Protein AF-A0A523IBH5-F1 (afdb_monomer)

Sequence (316 aa):
MISTIIAAIPFLLFVINPNLFTFFGSGAVLLFCIAMWVPMGSWLSYLSFKWRIPVITIPFLFAMVFSRWNDNHGLRVLDSTKTVKPAFKEQFDDWYSARRSINPQKSKIPLIVVAAEGGGIRAAYWTAGVLARIQDKVPHFSSDLFAISSVSGGSLGAAVFSSLLAEEMSDKLQQHASRILDEDFLAPAIAAWLTGDMLQRILPFPISYLDRSRAIERSWELSWQKEMHTSDTANRFSNSFDDLWKNNHEYRIPSLFFNGTWVEKGRRLITSNVRIDPEEFQDAYDIDQYTEGKIRLSTAVHSSARFTYISTGGDN

Mean predicted aligned error: 5.84 Å

Structure (mmCIF, N/CA/C/O backbone):
data_AF-A0A523IBH5-F1
#
_entry.id   AF-A0A523IBH5-F1
#
loop_
_atom_site.group_PDB
_atom_site.id
_atom_site.type_symbol
_atom_site.label_atom_id
_atom_site.label_alt_id
_atom_site.label_comp_id
_atom_site.label_asym_id
_atom_site.label_entity_id
_atom_site.label_seq_id
_atom_site.pdbx_PDB_ins_code
_atom_site.Cartn_x
_atom_site.Cartn_y
_atom_site.Cartn_z
_atom_site.occupancy
_atom_site.B_iso_or_equiv
_atom_site.auth_seq_id
_atom_site.auth_comp_id
_atom_site.auth_asym_id
_atom_site.auth_atom_id
_atom_site.pdbx_PDB_model_num
ATOM 1 N N . MET A 1 1 ? 26.718 11.573 -28.063 1.00 78.06 1 MET A N 1
ATOM 2 C CA . MET A 1 1 ? 27.506 10.948 -26.978 1.00 78.06 1 MET A CA 1
ATOM 3 C C . MET A 1 1 ? 27.471 11.786 -25.702 1.00 78.06 1 MET A C 1
ATOM 5 O O . MET A 1 1 ? 26.981 11.275 -24.711 1.00 78.06 1 MET A O 1
ATOM 9 N N . ILE A 1 2 ? 27.890 13.063 -25.714 1.00 86.88 2 ILE A N 1
ATOM 10 C CA . ILE A 1 2 ? 27.855 13.933 -24.514 1.00 86.88 2 ILE A CA 1
ATOM 11 C C . ILE A 1 2 ? 26.437 14.058 -23.923 1.00 86.88 2 ILE A C 1
ATOM 13 O O . ILE A 1 2 ? 26.247 13.796 -22.742 1.00 86.88 2 ILE A O 1
ATOM 17 N N . SER A 1 3 ? 25.424 14.359 -24.744 1.00 86.00 3 SER A N 1
ATOM 18 C CA . SER A 1 3 ? 24.019 14.445 -24.301 1.00 86.00 3 SER A CA 1
ATOM 19 C C . SER A 1 3 ? 23.482 13.143 -23.692 1.00 86.00 3 SER A C 1
ATOM 21 O O . SER A 1 3 ? 22.719 13.179 -22.734 1.00 86.00 3 SER A O 1
ATOM 23 N N . THR A 1 4 ? 23.908 11.990 -24.212 1.00 88.94 4 THR A N 1
ATOM 24 C CA . THR A 1 4 ? 23.551 10.668 -23.678 1.00 88.94 4 THR A CA 1
ATOM 25 C C . THR A 1 4 ? 24.170 10.436 -22.301 1.00 88.94 4 THR A C 1
ATOM 27 O O . THR A 1 4 ? 23.483 9.963 -21.406 1.00 88.94 4 THR A O 1
ATOM 30 N N . ILE A 1 5 ? 25.441 10.809 -22.109 1.00 88.44 5 ILE A N 1
ATOM 31 C CA . ILE A 1 5 ? 26.121 10.703 -20.807 1.00 88.44 5 ILE A CA 1
ATOM 32 C C . ILE A 1 5 ? 25.438 11.610 -19.777 1.00 88.44 5 ILE A C 1
ATOM 34 O O . ILE A 1 5 ? 25.184 11.179 -18.656 1.00 88.44 5 ILE A O 1
ATOM 38 N N . ILE A 1 6 ? 25.081 12.836 -20.173 1.00 91.00 6 ILE A N 1
ATOM 39 C CA . ILE A 1 6 ? 24.370 13.785 -19.307 1.00 91.00 6 ILE A CA 1
ATOM 40 C C . ILE A 1 6 ? 23.010 13.226 -18.869 1.00 91.00 6 ILE A C 1
ATOM 42 O O . ILE A 1 6 ? 22.674 13.345 -17.698 1.00 91.00 6 ILE A O 1
ATOM 46 N N . ALA A 1 7 ? 22.247 12.597 -19.769 1.00 91.56 7 ALA A N 1
ATOM 47 C CA . ALA A 1 7 ? 20.955 11.992 -19.429 1.00 91.56 7 ALA A CA 1
ATOM 48 C C . ALA A 1 7 ? 21.083 10.692 -18.614 1.00 91.56 7 ALA A C 1
ATOM 50 O O . ALA A 1 7 ? 20.213 10.394 -17.800 1.00 91.56 7 ALA A O 1
ATOM 51 N N . ALA A 1 8 ? 22.170 9.935 -18.790 1.00 91.50 8 ALA A N 1
ATOM 52 C CA . ALA A 1 8 ? 22.379 8.666 -18.095 1.00 91.50 8 ALA A CA 1
ATOM 53 C C . ALA A 1 8 ? 22.553 8.834 -16.576 1.00 91.50 8 ALA A C 1
ATOM 55 O O . ALA A 1 8 ? 22.115 7.974 -15.820 1.00 91.50 8 ALA A O 1
ATOM 56 N N . ILE A 1 9 ? 23.159 9.934 -16.116 1.00 92.19 9 ILE A N 1
ATOM 57 C CA . ILE A 1 9 ? 23.372 10.193 -14.682 1.00 92.19 9 ILE A CA 1
ATOM 58 C C . ILE A 1 9 ? 22.041 10.305 -13.915 1.00 92.19 9 ILE A C 1
ATOM 60 O O . ILE A 1 9 ? 21.808 9.476 -13.035 1.00 92.19 9 ILE A O 1
ATOM 64 N N . PRO A 1 10 ? 21.145 11.269 -14.213 1.00 91.75 10 PRO A N 1
ATOM 65 C CA . PRO A 1 10 ? 19.867 11.372 -13.516 1.00 91.75 10 PRO A C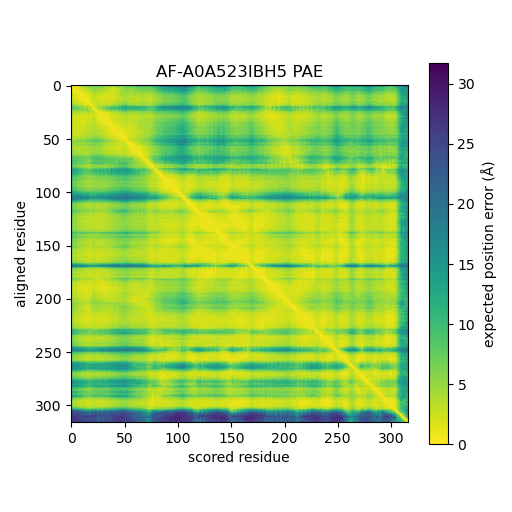A 1
ATOM 66 C C . PRO A 1 10 ? 18.988 10.138 -13.737 1.00 91.75 10 PRO A C 1
ATOM 68 O O . PRO A 1 10 ? 18.269 9.741 -12.826 1.00 91.75 10 PRO A O 1
ATOM 71 N N . PHE A 1 11 ? 19.094 9.483 -14.896 1.00 93.19 11 PHE A N 1
ATOM 72 C CA . PHE A 1 11 ? 18.399 8.229 -15.155 1.00 93.19 11 PHE A CA 1
ATOM 73 C C . PHE A 1 11 ? 18.816 7.132 -14.165 1.00 93.19 11 PHE A C 1
ATOM 75 O O . PHE A 1 11 ? 17.961 6.533 -13.520 1.00 93.19 11 PHE A O 1
ATOM 82 N N . LEU A 1 12 ? 20.121 6.917 -13.972 1.00 93.56 12 LEU A N 1
ATOM 83 C CA . LEU A 1 12 ? 20.635 5.963 -12.984 1.00 93.56 12 LEU A CA 1
ATOM 84 C C . LEU A 1 12 ? 20.261 6.356 -11.552 1.00 93.56 12 LEU A C 1
ATOM 86 O O . LEU A 1 12 ? 19.963 5.481 -10.743 1.00 93.56 12 LEU A O 1
ATOM 90 N N . LEU A 1 13 ? 20.229 7.652 -11.236 1.00 93.50 13 LEU A N 1
ATOM 91 C CA . LEU A 1 13 ? 19.773 8.118 -9.928 1.00 93.50 13 LEU A CA 1
ATOM 92 C C . LEU A 1 13 ? 18.302 7.765 -9.674 1.00 93.50 13 LEU A C 1
ATOM 94 O O . LEU A 1 13 ? 17.986 7.322 -8.575 1.00 93.50 13 LEU A O 1
ATOM 98 N N . PHE A 1 14 ? 17.425 7.888 -10.674 1.00 92.44 14 PHE A N 1
ATOM 99 C CA . PHE A 1 14 ? 16.031 7.447 -10.562 1.00 92.44 14 PHE A CA 1
ATOM 100 C C . PHE A 1 14 ? 15.893 5.926 -10.467 1.00 92.44 14 PHE A C 1
ATOM 102 O O . PHE A 1 14 ? 15.060 5.447 -9.704 1.00 92.44 14 PHE A O 1
ATOM 109 N N . VAL A 1 15 ? 16.731 5.163 -11.176 1.00 92.44 15 VAL A N 1
ATOM 110 C CA . VAL A 1 15 ? 16.780 3.696 -11.040 1.00 92.44 15 VAL A CA 1
ATOM 111 C C . VAL A 1 15 ? 17.157 3.291 -9.612 1.00 92.44 15 VAL A C 1
ATOM 113 O O . VAL A 1 15 ? 16.566 2.369 -9.058 1.00 92.44 15 VAL A O 1
ATOM 116 N N . ILE A 1 16 ? 18.135 3.977 -9.013 1.00 93.19 16 ILE A N 1
ATOM 117 C CA . ILE A 1 16 ? 18.590 3.714 -7.641 1.00 93.19 16 ILE A CA 1
ATOM 118 C C . ILE A 1 16 ? 17.579 4.236 -6.620 1.00 93.19 16 ILE A C 1
ATOM 120 O O . ILE A 1 16 ? 17.378 3.618 -5.589 1.00 93.19 16 ILE A O 1
ATOM 124 N N . ASN A 1 17 ? 16.946 5.381 -6.849 1.00 92.69 17 ASN A N 1
ATOM 125 C CA . ASN A 1 17 ? 15.964 5.919 -5.921 1.00 92.69 17 ASN A CA 1
ATOM 126 C C . ASN A 1 17 ? 14.863 6.675 -6.675 1.00 92.69 17 ASN A C 1
ATOM 128 O O . ASN A 1 17 ? 14.997 7.875 -6.918 1.00 92.69 17 ASN A O 1
ATOM 132 N N . PRO A 1 18 ? 13.734 6.014 -6.977 1.00 90.50 18 PRO A N 1
ATOM 133 C CA . PRO A 1 18 ? 12.617 6.652 -7.671 1.00 90.50 18 PRO A CA 1
ATOM 134 C C . PRO A 1 18 ? 11.944 7.782 -6.881 1.00 90.50 18 PRO A C 1
ATOM 136 O O . PRO A 1 18 ? 11.228 8.590 -7.460 1.00 90.50 18 PRO A O 1
ATOM 139 N N . ASN A 1 19 ? 12.165 7.846 -5.563 1.00 88.44 19 ASN A N 1
ATOM 140 C CA . ASN A 1 19 ? 11.653 8.915 -4.703 1.00 88.44 19 ASN A CA 1
ATOM 141 C C . ASN A 1 19 ? 12.547 10.166 -4.729 1.00 88.44 19 ASN A C 1
ATOM 143 O O . ASN A 1 19 ? 12.226 11.180 -4.112 1.00 88.44 19 ASN A O 1
ATOM 147 N N . LEU A 1 20 ? 13.685 10.110 -5.423 1.00 85.56 20 LEU A N 1
ATOM 148 C CA . LEU A 1 20 ? 14.546 11.264 -5.622 1.00 85.56 20 LEU A CA 1
ATOM 149 C C . LEU A 1 20 ? 13.855 12.256 -6.569 1.00 85.56 20 LEU A C 1
ATOM 151 O O . LEU A 1 20 ? 13.267 11.860 -7.565 1.00 85.56 20 LEU A O 1
ATOM 155 N N . PHE A 1 21 ? 13.930 13.554 -6.275 1.00 78.81 21 PHE A N 1
ATOM 156 C CA . PHE A 1 21 ? 13.364 14.625 -7.115 1.00 78.81 21 PHE A CA 1
ATOM 157 C C . PHE A 1 21 ? 11.830 14.641 -7.273 1.00 78.81 21 PHE A C 1
ATOM 159 O O . PHE A 1 21 ? 11.305 15.410 -8.075 1.00 78.81 21 PHE A O 1
ATOM 166 N N . THR A 1 22 ? 11.075 13.875 -6.484 1.00 78.19 22 THR A N 1
ATOM 167 C CA . THR A 1 22 ? 9.600 13.879 -6.556 1.00 78.19 22 THR A CA 1
ATOM 168 C C . THR A 1 22 ? 8.965 15.192 -6.088 1.00 78.19 22 THR A C 1
ATOM 170 O O . THR A 1 22 ? 7.820 15.469 -6.432 1.00 78.19 22 THR A O 1
ATOM 173 N N . PHE A 1 23 ? 9.727 16.062 -5.415 1.00 81.19 23 PHE A N 1
ATOM 174 C CA . PHE A 1 23 ? 9.299 17.410 -5.019 1.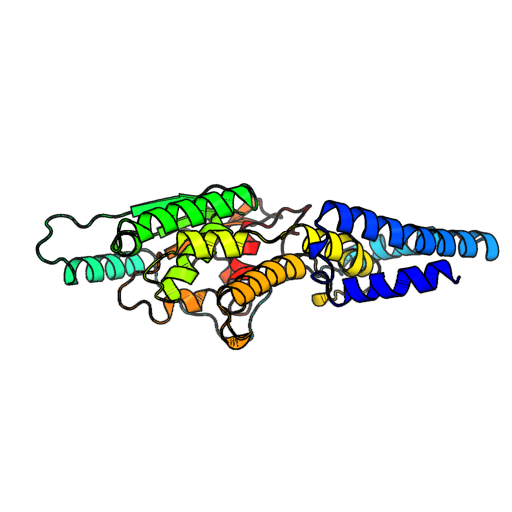00 81.19 23 PHE A CA 1
ATOM 175 C C . PHE A 1 23 ? 8.941 18.335 -6.198 1.00 81.19 23 PHE A C 1
ATOM 177 O O . PHE A 1 23 ? 8.310 19.366 -5.988 1.00 81.19 23 PHE A O 1
ATOM 184 N N . PHE A 1 24 ? 9.327 17.994 -7.435 1.00 84.06 24 PHE A N 1
ATOM 185 C CA . PHE A 1 24 ? 8.905 18.729 -8.635 1.00 84.06 24 PHE A CA 1
ATOM 186 C C . PHE A 1 24 ? 7.465 18.404 -9.076 1.00 84.06 24 PHE A C 1
ATOM 188 O O . PHE A 1 24 ? 6.923 19.090 -9.945 1.00 84.06 24 PHE A O 1
ATOM 195 N N . GLY A 1 25 ? 6.847 17.372 -8.494 1.00 89.94 25 GLY A N 1
ATOM 196 C CA . GLY A 1 25 ? 5.521 16.883 -8.854 1.00 89.94 25 GLY A CA 1
ATOM 197 C C . GLY A 1 25 ? 5.524 15.918 -10.044 1.00 89.94 25 GLY A C 1
ATOM 198 O O . GLY A 1 25 ? 6.403 15.926 -10.910 1.00 89.94 25 GLY A O 1
ATOM 199 N N . SER A 1 26 ? 4.496 15.079 -10.096 1.00 92.00 26 SER A N 1
ATOM 200 C CA . SER A 1 26 ? 4.314 13.986 -11.059 1.00 92.00 26 SER A CA 1
ATOM 201 C C . SER A 1 26 ? 4.391 14.424 -12.523 1.00 92.00 26 SER A C 1
ATOM 203 O O . SER A 1 26 ? 5.030 13.746 -13.327 1.00 92.00 26 SER A O 1
ATOM 205 N N . GLY A 1 27 ? 3.813 15.576 -12.877 1.00 93.19 27 GLY A N 1
ATOM 206 C CA . GLY A 1 27 ? 3.879 16.116 -14.240 1.00 93.19 27 GLY A CA 1
ATOM 207 C C . GLY A 1 27 ? 5.302 16.482 -14.681 1.00 93.19 27 GLY A C 1
ATOM 208 O O . GLY A 1 27 ? 5.711 16.156 -15.796 1.00 93.19 27 GLY A O 1
ATOM 209 N N . ALA A 1 28 ? 6.084 17.109 -13.799 1.00 93.56 28 ALA A N 1
ATOM 210 C CA . ALA A 1 28 ? 7.474 17.451 -14.088 1.00 93.56 28 ALA A CA 1
ATOM 211 C C . ALA A 1 28 ? 8.350 16.195 -14.161 1.00 93.56 28 ALA A C 1
ATOM 213 O O . ALA A 1 28 ? 9.143 16.059 -15.091 1.00 93.56 28 ALA A O 1
ATOM 214 N N . VAL A 1 29 ? 8.160 15.250 -13.233 1.00 94.12 29 VAL A N 1
ATOM 215 C CA . VAL A 1 29 ? 8.862 13.958 -13.236 1.00 94.12 29 VAL A CA 1
ATOM 216 C C . VAL A 1 29 ? 8.578 13.179 -14.521 1.00 94.12 29 VAL A C 1
ATOM 218 O O . VAL A 1 29 ? 9.514 12.660 -15.127 1.00 94.12 29 VAL A O 1
ATOM 221 N N . LEU A 1 30 ? 7.327 13.153 -14.991 1.00 94.38 30 LEU A N 1
ATOM 222 C CA . LEU A 1 30 ? 6.944 12.524 -16.258 1.00 94.38 30 LEU A CA 1
ATOM 223 C C . LEU A 1 30 ? 7.712 13.118 -17.445 1.00 94.38 30 LEU A C 1
ATOM 225 O O . LEU A 1 30 ? 8.367 12.386 -18.190 1.00 94.38 30 LEU A O 1
ATOM 229 N N . LEU A 1 31 ? 7.653 14.443 -17.610 1.00 94.69 31 LEU A N 1
ATOM 230 C CA . LEU A 1 31 ? 8.328 15.135 -18.711 1.00 94.69 31 LEU A CA 1
ATOM 231 C C . LEU A 1 31 ? 9.843 14.946 -18.647 1.00 94.69 31 LEU A C 1
ATOM 233 O O . LEU A 1 31 ? 10.480 14.703 -19.672 1.00 94.69 31 LEU A O 1
ATOM 237 N N . PHE A 1 32 ? 10.412 15.011 -17.446 1.00 93.19 32 PHE A N 1
ATOM 238 C CA . PHE A 1 32 ? 11.835 14.813 -17.227 1.00 93.19 32 PHE A CA 1
ATOM 239 C C . PHE A 1 32 ? 12.266 13.384 -17.582 1.00 93.19 32 PHE A C 1
ATOM 241 O O . PHE A 1 32 ? 13.237 13.203 -18.315 1.00 93.19 32 PHE A O 1
ATOM 248 N N . CYS A 1 33 ? 11.504 12.370 -17.159 1.00 92.75 33 CYS A N 1
ATOM 249 C CA . CYS A 1 33 ? 11.761 10.976 -17.516 1.00 92.75 33 CYS A CA 1
ATOM 250 C C . CYS A 1 33 ? 11.703 10.744 -19.027 1.00 92.75 33 CYS A C 1
ATOM 252 O O . CYS A 1 33 ? 12.622 10.151 -19.588 1.00 92.75 33 CYS A O 1
ATOM 254 N N . ILE A 1 34 ? 10.680 11.267 -19.708 1.00 92.50 34 ILE A N 1
ATOM 255 C CA . ILE A 1 34 ? 10.566 11.169 -21.171 1.00 92.50 34 ILE A CA 1
ATOM 256 C C . ILE A 1 34 ? 11.744 11.872 -21.861 1.00 92.50 34 ILE A C 1
ATOM 258 O O . ILE A 1 34 ? 12.328 11.326 -22.798 1.00 92.50 34 ILE A O 1
ATOM 262 N N . ALA A 1 35 ? 12.142 13.055 -21.384 1.00 93.88 35 ALA A N 1
ATOM 263 C CA . ALA A 1 35 ? 13.261 13.802 -21.950 1.00 93.88 35 ALA A CA 1
ATOM 264 C C . ALA A 1 35 ? 14.595 13.042 -21.838 1.00 93.88 35 ALA A C 1
ATOM 266 O O . ALA A 1 35 ? 15.399 13.102 -22.769 1.00 93.88 35 ALA A O 1
ATOM 267 N N . MET A 1 36 ? 14.818 12.284 -20.755 1.00 92.75 36 MET A N 1
ATOM 268 C CA . MET A 1 36 ? 16.016 11.446 -20.593 1.00 92.75 36 MET A CA 1
ATOM 269 C C . MET A 1 36 ? 16.105 10.327 -21.644 1.00 92.75 36 MET A C 1
ATOM 271 O O . MET A 1 36 ? 17.205 9.986 -22.085 1.00 92.75 36 MET A O 1
ATOM 275 N N . TRP A 1 37 ? 14.968 9.805 -22.116 1.00 92.50 37 TRP A N 1
ATOM 276 C CA . TRP A 1 37 ? 14.939 8.763 -23.146 1.00 92.50 37 TRP A CA 1
ATOM 277 C C . TRP A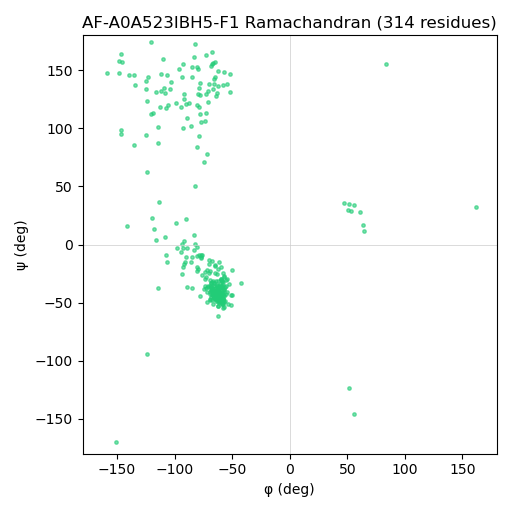 1 37 ? 15.310 9.265 -24.542 1.00 92.50 37 TRP A C 1
ATOM 279 O O . TRP A 1 37 ? 15.861 8.499 -25.333 1.00 92.50 37 TRP A O 1
ATOM 289 N N . VAL A 1 38 ? 15.083 10.543 -24.857 1.00 93.44 38 VAL A N 1
ATOM 290 C CA . VAL A 1 38 ? 15.361 11.116 -26.189 1.00 93.44 38 VAL A CA 1
ATOM 291 C C . VAL A 1 38 ? 16.831 10.957 -26.620 1.00 93.44 38 VAL A C 1
ATOM 293 O O . VAL A 1 38 ? 17.074 10.403 -27.700 1.00 93.44 38 VAL A O 1
ATOM 296 N N . PRO A 1 39 ? 17.847 11.385 -25.840 1.00 94.31 39 PRO A N 1
ATOM 297 C CA . PRO A 1 39 ? 19.248 11.213 -26.226 1.00 94.31 39 PRO A CA 1
ATOM 298 C C . PRO A 1 39 ? 19.717 9.751 -26.180 1.00 94.31 39 PRO A C 1
ATOM 300 O O . PRO A 1 39 ? 20.655 9.403 -26.902 1.00 94.31 39 PRO A O 1
ATOM 303 N N . MET A 1 40 ? 19.084 8.889 -25.374 1.00 91.00 40 MET A N 1
ATOM 304 C CA . MET A 1 40 ? 19.369 7.447 -25.346 1.00 91.00 40 MET A CA 1
ATOM 305 C C . MET A 1 40 ? 18.847 6.766 -26.617 1.00 91.00 40 MET A C 1
ATOM 307 O O . MET A 1 40 ? 19.606 6.097 -27.316 1.00 91.00 40 MET A O 1
ATOM 311 N N . GLY A 1 41 ? 17.589 7.019 -26.984 1.00 91.50 41 GLY A N 1
ATOM 312 C CA . GLY A 1 41 ? 16.988 6.526 -28.223 1.00 91.50 41 GLY A CA 1
ATOM 313 C C . GLY A 1 41 ? 17.708 7.050 -29.466 1.00 91.50 41 GLY A C 1
ATOM 314 O O . GLY A 1 41 ? 18.022 6.280 -30.369 1.00 91.50 41 GLY A O 1
ATOM 315 N N . SER A 1 42 ? 18.077 8.335 -29.481 1.00 92.94 42 SER A N 1
ATOM 316 C CA . SER A 1 42 ? 18.851 8.937 -30.578 1.00 92.94 42 SER A CA 1
ATOM 317 C C . SER A 1 42 ? 20.214 8.263 -30.765 1.00 92.94 42 SER A C 1
ATOM 319 O O . SER A 1 42 ? 20.665 8.070 -31.895 1.00 92.94 42 SER A O 1
ATOM 321 N N . TRP A 1 43 ? 20.868 7.868 -29.668 1.00 93.06 43 TRP A N 1
ATOM 322 C CA . TRP A 1 43 ? 22.128 7.132 -29.722 1.00 93.06 43 TRP A CA 1
ATOM 323 C C . TRP A 1 43 ? 21.953 5.723 -30.303 1.00 93.06 43 TRP A C 1
ATOM 325 O O . TRP A 1 43 ? 22.726 5.329 -31.176 1.00 93.06 43 TRP A O 1
ATOM 335 N N . LEU A 1 44 ? 20.909 4.993 -29.897 1.00 92.00 44 LEU A N 1
ATOM 336 C CA . LEU A 1 44 ? 20.581 3.680 -30.471 1.00 92.00 44 LEU A CA 1
ATOM 337 C C . LEU A 1 44 ? 20.257 3.772 -31.970 1.00 92.00 44 LEU A C 1
ATOM 339 O O . LEU A 1 44 ? 20.718 2.942 -32.759 1.00 92.00 44 LEU A O 1
ATOM 343 N N . SER A 1 45 ? 19.525 4.806 -32.385 1.00 92.81 45 SER A N 1
ATOM 344 C CA . SER A 1 45 ? 19.254 5.082 -33.800 1.00 92.81 45 SER A CA 1
ATOM 345 C C . SER A 1 45 ? 20.540 5.373 -34.574 1.00 92.81 45 SER A C 1
ATOM 347 O O . SER A 1 45 ? 20.755 4.804 -35.642 1.00 92.81 45 SER A O 1
ATOM 349 N N . TYR A 1 46 ? 21.448 6.187 -34.023 1.00 94.69 46 TYR A N 1
ATOM 350 C CA . TYR A 1 46 ? 22.760 6.438 -34.628 1.00 94.69 46 TYR A CA 1
ATOM 351 C C . TYR A 1 46 ? 23.575 5.149 -34.809 1.00 94.69 46 TYR A C 1
ATOM 353 O O . TYR A 1 46 ? 24.117 4.917 -35.890 1.00 94.69 46 TYR A O 1
ATOM 361 N N . LEU A 1 47 ? 23.635 4.287 -33.786 1.00 94.50 47 LEU A N 1
ATOM 362 C CA . LEU A 1 47 ? 24.301 2.984 -33.890 1.00 94.50 47 LEU A CA 1
ATOM 363 C C . LEU A 1 47 ? 23.651 2.104 -34.959 1.00 94.50 47 LEU A C 1
ATOM 365 O O . LEU A 1 47 ? 24.363 1.440 -35.714 1.00 94.50 47 LEU A O 1
ATOM 369 N N . SER A 1 48 ? 22.322 2.165 -35.074 1.00 94.31 48 SER A N 1
ATOM 370 C CA . SER A 1 48 ? 21.589 1.431 -36.104 1.00 94.31 48 SER A CA 1
ATOM 371 C C . SER A 1 48 ? 22.029 1.841 -37.512 1.00 94.31 48 SER A C 1
ATOM 373 O O . SER A 1 48 ? 22.350 0.989 -38.341 1.00 94.31 48 SER A O 1
ATOM 375 N N . PHE A 1 49 ? 22.137 3.149 -37.769 1.00 94.12 49 PHE A N 1
ATOM 376 C CA . PHE A 1 49 ? 22.635 3.669 -39.045 1.00 94.12 49 PHE A CA 1
ATOM 377 C C . PHE A 1 49 ? 24.111 3.336 -39.285 1.00 94.12 49 PHE A C 1
ATOM 379 O O . PHE A 1 49 ? 24.478 2.930 -40.388 1.00 94.12 49 PHE A O 1
ATOM 386 N N . LYS A 1 50 ? 24.960 3.483 -38.260 1.00 95.56 50 LYS A N 1
ATOM 387 C CA . LYS A 1 50 ? 26.408 3.261 -38.367 1.00 95.56 50 LYS A CA 1
ATOM 388 C C . LYS A 1 50 ? 26.749 1.810 -38.698 1.00 95.56 50 LYS A C 1
ATOM 390 O O . LYS A 1 50 ? 27.630 1.566 -39.517 1.00 95.56 50 LYS A O 1
ATOM 395 N N . TRP A 1 51 ? 26.077 0.861 -38.053 1.00 95.75 51 TRP A N 1
ATOM 396 C CA . TRP A 1 51 ? 26.343 -0.567 -38.224 1.00 95.75 51 TRP A CA 1
ATOM 397 C C . TRP A 1 51 ? 25.444 -1.236 -39.264 1.00 95.75 51 TRP A C 1
ATOM 399 O O . TRP A 1 51 ? 25.689 -2.388 -39.603 1.00 95.75 51 TRP A O 1
ATOM 409 N N . ARG A 1 52 ? 24.442 -0.521 -39.799 1.00 93.12 52 ARG A N 1
ATOM 410 C CA . ARG A 1 52 ? 23.434 -1.051 -40.737 1.00 93.12 52 ARG A CA 1
ATOM 411 C C . ARG A 1 52 ? 22.691 -2.275 -40.184 1.00 93.12 52 ARG A C 1
ATOM 413 O O . ARG A 1 52 ? 22.322 -3.180 -40.925 1.00 93.12 52 ARG A O 1
ATOM 420 N N . ILE A 1 53 ? 22.471 -2.285 -38.872 1.00 94.12 53 ILE A N 1
ATOM 421 C CA . ILE A 1 53 ? 21.729 -3.308 -38.125 1.00 94.12 53 ILE A CA 1
ATOM 422 C C . ILE A 1 53 ? 20.630 -2.571 -37.348 1.00 94.12 53 ILE A C 1
ATOM 424 O O . ILE A 1 53 ? 20.906 -1.489 -36.835 1.00 94.12 53 ILE A O 1
ATOM 428 N N . PRO A 1 54 ? 19.397 -3.092 -37.218 1.00 91.88 54 PRO A N 1
ATOM 429 C CA . PRO A 1 54 ? 18.326 -2.416 -36.484 1.00 91.88 54 PRO A CA 1
ATOM 430 C C . PRO A 1 54 ? 18.535 -2.506 -34.958 1.00 91.88 54 PRO A C 1
ATOM 432 O O . PRO A 1 54 ? 17.818 -3.202 -34.252 1.00 91.88 54 PRO A O 1
ATOM 435 N N . VAL A 1 55 ? 19.526 -1.797 -34.409 1.00 92.94 55 VAL A N 1
ATOM 436 C CA . VAL A 1 55 ? 19.867 -1.855 -32.973 1.00 92.94 55 VAL A CA 1
ATOM 437 C C . VAL A 1 55 ? 18.674 -1.473 -32.091 1.00 92.94 55 VAL A C 1
ATOM 439 O O . VAL A 1 55 ? 18.477 -2.076 -31.040 1.00 92.94 55 VAL A O 1
ATOM 442 N N . ILE A 1 56 ? 17.830 -0.533 -32.530 1.00 89.44 56 ILE A N 1
ATOM 443 C CA . ILE A 1 56 ? 16.632 -0.126 -31.780 1.00 89.44 56 ILE A CA 1
ATOM 444 C C . ILE A 1 56 ? 15.606 -1.255 -31.601 1.00 89.44 56 ILE A C 1
ATOM 446 O O . ILE A 1 56 ? 14.854 -1.222 -30.635 1.00 89.44 56 ILE A O 1
ATOM 450 N N . THR A 1 57 ? 15.574 -2.265 -32.480 1.00 90.81 57 THR A N 1
ATOM 451 C CA . THR A 1 57 ? 14.632 -3.389 -32.343 1.00 90.81 57 THR A CA 1
ATOM 452 C C . THR A 1 57 ? 15.110 -4.424 -31.329 1.00 90.81 57 THR A C 1
ATOM 454 O O . THR A 1 57 ? 14.297 -5.191 -30.824 1.00 90.81 57 THR A O 1
ATOM 457 N N . ILE A 1 58 ? 16.405 -4.445 -30.993 1.00 92.69 58 ILE A N 1
ATOM 458 C CA . ILE A 1 58 ? 16.990 -5.430 -30.071 1.00 92.69 58 ILE A CA 1
ATOM 459 C C . ILE A 1 58 ? 16.364 -5.342 -28.664 1.00 92.69 58 ILE A C 1
ATOM 461 O O . ILE A 1 58 ? 15.932 -6.381 -28.172 1.00 92.69 58 ILE A O 1
ATOM 465 N N . PRO A 1 59 ? 16.214 -4.160 -28.026 1.00 91.75 59 PRO A N 1
ATOM 466 C CA . PRO A 1 59 ? 15.516 -4.050 -26.742 1.00 91.75 59 PRO A CA 1
ATOM 467 C C . PRO A 1 59 ? 14.078 -4.578 -26.762 1.00 91.75 59 PRO A C 1
ATOM 469 O O . PRO A 1 59 ? 13.659 -5.218 -25.804 1.00 91.75 59 PRO A O 1
ATOM 472 N N . PHE A 1 60 ? 13.330 -4.359 -27.850 1.00 91.12 60 PHE A N 1
ATOM 473 C CA . PHE A 1 60 ? 11.966 -4.886 -27.987 1.00 91.12 60 PHE A CA 1
ATOM 474 C C . PHE A 1 60 ? 11.954 -6.410 -28.115 1.00 91.12 60 PHE A C 1
ATOM 476 O O . PHE A 1 60 ? 11.105 -7.069 -27.520 1.00 91.12 60 PHE A O 1
ATOM 483 N N . LEU A 1 61 ? 12.913 -6.977 -28.854 1.00 93.00 61 LEU A N 1
ATOM 484 C CA . LEU A 1 61 ? 13.088 -8.426 -28.940 1.00 93.00 61 LEU A CA 1
ATOM 485 C C . LEU A 1 61 ? 13.452 -9.022 -27.579 1.00 93.00 61 LEU A C 1
ATOM 487 O O . LEU A 1 61 ? 12.867 -10.024 -27.184 1.00 93.00 61 LEU A O 1
ATOM 491 N N . PHE A 1 62 ? 14.364 -8.393 -26.838 1.00 93.38 62 PHE A N 1
ATOM 492 C CA . PHE A 1 62 ? 14.700 -8.808 -25.475 1.00 93.38 62 PHE A CA 1
ATOM 493 C C . PHE A 1 62 ? 13.493 -8.729 -24.548 1.00 93.38 62 PHE A C 1
ATOM 495 O O . PHE A 1 62 ? 13.203 -9.709 -23.873 1.00 93.38 62 PHE A O 1
ATOM 502 N N . ALA A 1 63 ? 12.728 -7.637 -24.591 1.00 90.62 63 ALA A N 1
ATOM 503 C CA . ALA A 1 63 ? 11.493 -7.526 -23.824 1.00 90.62 63 ALA A CA 1
ATOM 504 C C . ALA A 1 63 ? 10.502 -8.648 -24.146 1.00 90.62 63 ALA A C 1
ATOM 506 O O . ALA A 1 63 ? 9.948 -9.255 -23.235 1.00 90.62 63 ALA A O 1
ATOM 507 N N . MET A 1 64 ? 10.331 -8.983 -25.426 1.00 91.56 64 MET A N 1
ATOM 508 C CA . MET A 1 64 ? 9.454 -10.072 -25.853 1.00 91.56 64 MET A CA 1
ATOM 509 C C . MET A 1 64 ? 9.949 -11.448 -25.385 1.00 91.56 64 MET A C 1
ATOM 511 O O . MET A 1 64 ? 9.158 -12.237 -24.876 1.00 91.56 64 MET A O 1
ATOM 515 N N . VAL A 1 65 ? 11.245 -11.740 -25.536 1.00 92.94 65 VAL A N 1
ATOM 516 C CA . VAL A 1 65 ? 11.829 -13.038 -25.155 1.00 92.94 65 VAL A CA 1
ATOM 517 C C . VAL A 1 65 ? 11.831 -13.213 -23.639 1.00 92.94 65 VAL A C 1
ATOM 519 O O . VAL A 1 65 ? 11.462 -14.274 -23.140 1.00 92.94 65 VAL A O 1
ATOM 522 N N . PHE A 1 66 ? 12.229 -12.182 -22.896 1.00 92.00 66 PHE A N 1
ATOM 523 C CA . PHE A 1 66 ? 12.385 -12.268 -21.449 1.00 92.00 66 PHE A CA 1
ATOM 524 C C . PHE A 1 66 ? 11.064 -12.145 -20.697 1.00 92.00 66 PHE A C 1
ATOM 526 O O . PHE A 1 66 ? 10.971 -12.664 -19.590 1.00 92.00 66 PHE A O 1
ATOM 533 N N . SER A 1 67 ? 10.013 -11.569 -21.297 1.00 86.81 67 SER A N 1
ATOM 534 C CA . SER A 1 67 ? 8.686 -11.431 -20.673 1.00 86.81 67 SER A CA 1
ATOM 535 C C . SER A 1 67 ? 8.131 -12.726 -20.067 1.00 86.81 67 SER A C 1
ATOM 537 O O . SER A 1 67 ? 7.259 -12.649 -19.210 1.00 86.81 67 SER A O 1
ATOM 539 N N . ARG A 1 68 ? 8.596 -13.903 -20.502 1.00 84.19 68 ARG A N 1
ATOM 540 C CA . ARG A 1 68 ? 8.114 -15.203 -20.020 1.00 84.19 68 ARG A CA 1
ATOM 541 C C . ARG A 1 68 ? 8.595 -15.575 -18.608 1.00 84.19 68 ARG A C 1
ATOM 543 O O . ARG A 1 68 ? 7.960 -16.405 -17.972 1.00 84.19 68 ARG A O 1
ATOM 550 N N . TRP A 1 69 ? 9.710 -15.018 -18.142 1.00 84.25 69 TRP A N 1
ATOM 551 C CA . TRP A 1 69 ? 10.356 -15.391 -16.867 1.00 84.25 69 TRP A CA 1
ATOM 552 C C . TRP A 1 69 ? 10.932 -14.189 -16.112 1.00 84.25 69 TRP A C 1
ATOM 554 O O . TRP A 1 69 ? 11.768 -14.329 -15.225 1.00 84.25 69 TRP A O 1
ATOM 564 N N . ASN A 1 70 ? 10.509 -12.992 -16.496 1.00 84.81 70 ASN A N 1
ATOM 565 C CA . ASN A 1 70 ? 11.045 -11.732 -16.007 1.00 84.81 70 ASN A CA 1
ATOM 566 C C . ASN A 1 70 ? 10.009 -10.963 -15.178 1.00 84.81 70 ASN A C 1
ATOM 568 O O . ASN A 1 70 ? 9.902 -9.739 -15.279 1.00 84.81 70 ASN A O 1
ATOM 572 N N . ASP A 1 71 ? 9.205 -11.696 -14.410 1.00 81.56 71 ASP A N 1
ATOM 573 C CA . ASP A 1 71 ? 8.292 -11.078 -13.462 1.00 81.56 71 ASP A CA 1
ATOM 574 C C . ASP A 1 71 ? 9.039 -10.691 -12.180 1.00 81.56 71 ASP A C 1
ATOM 576 O O . ASP A 1 71 ? 9.655 -11.519 -11.510 1.00 81.56 71 ASP A O 1
ATOM 580 N N . ASN A 1 72 ? 9.022 -9.399 -11.869 1.00 84.25 72 ASN A N 1
ATOM 581 C CA . ASN A 1 72 ? 9.646 -8.802 -10.697 1.00 84.25 72 ASN A CA 1
ATOM 582 C C . ASN A 1 72 ? 8.622 -8.339 -9.645 1.00 84.25 72 ASN A C 1
ATOM 584 O O . ASN A 1 72 ? 9.034 -7.722 -8.662 1.00 84.25 72 ASN A O 1
ATOM 588 N N . HIS A 1 73 ? 7.327 -8.626 -9.822 1.00 79.62 73 HIS A N 1
ATOM 589 C CA . HIS A 1 73 ? 6.221 -8.023 -9.062 1.00 79.62 73 HIS A CA 1
ATOM 590 C C . HIS A 1 73 ? 5.804 -8.756 -7.780 1.00 79.62 73 HIS A C 1
ATOM 592 O O . HIS A 1 73 ? 4.696 -8.554 -7.256 1.00 79.62 73 HIS A O 1
ATOM 598 N N . GLY A 1 74 ? 6.715 -9.560 -7.233 1.00 82.12 74 GLY A N 1
ATOM 599 C CA . GLY A 1 74 ? 6.514 -10.289 -5.987 1.00 82.12 74 GLY A CA 1
ATOM 600 C C . GLY A 1 74 ? 6.163 -9.381 -4.802 1.00 82.12 74 GLY A C 1
ATOM 601 O O . GLY A 1 74 ? 6.594 -8.227 -4.695 1.00 82.12 74 GLY A O 1
ATOM 602 N N . LEU A 1 75 ? 5.364 -9.910 -3.875 1.00 85.69 75 LEU A N 1
ATOM 603 C CA . LEU A 1 75 ? 5.013 -9.208 -2.642 1.00 85.69 75 LEU A CA 1
ATOM 604 C C . LEU A 1 75 ? 6.248 -9.000 -1.755 1.00 85.69 75 LEU A C 1
ATOM 606 O O . LEU A 1 75 ? 7.133 -9.846 -1.633 1.00 85.69 75 LEU A O 1
ATOM 610 N N . ARG A 1 76 ? 6.294 -7.854 -1.077 1.00 90.19 76 ARG A N 1
ATOM 611 C CA . ARG A 1 76 ? 7.374 -7.483 -0.160 1.00 90.19 76 ARG A CA 1
ATOM 612 C C . ARG A 1 76 ? 7.193 -8.158 1.203 1.00 90.19 76 ARG A C 1
ATOM 614 O O . ARG A 1 76 ? 6.705 -7.557 2.159 1.00 90.19 76 ARG A O 1
ATOM 621 N N . VAL A 1 77 ? 7.666 -9.395 1.288 1.00 90.38 77 VAL A N 1
ATOM 622 C CA . VAL A 1 77 ? 7.651 -10.226 2.500 1.00 90.38 77 VAL A CA 1
ATOM 623 C C . VAL A 1 77 ? 8.805 -9.851 3.451 1.00 90.38 77 VAL A C 1
ATOM 625 O O . VAL A 1 77 ? 9.823 -9.281 3.037 1.00 90.38 77 VAL A O 1
ATOM 628 N N . LEU A 1 78 ? 8.605 -10.091 4.745 1.00 90.81 78 LEU A N 1
ATOM 629 C CA . LEU A 1 78 ? 9.592 -10.014 5.819 1.00 90.81 78 LEU A CA 1
ATOM 630 C C . LEU A 1 78 ? 10.029 -11.431 6.195 1.00 90.81 78 LEU A C 1
ATOM 632 O O . LEU A 1 78 ? 9.184 -12.319 6.306 1.00 90.81 78 LEU A O 1
ATOM 636 N N . ASP A 1 79 ? 11.324 -11.614 6.450 1.00 87.56 79 ASP A N 1
ATOM 637 C CA . ASP A 1 79 ? 11.904 -12.887 6.891 1.00 87.56 79 ASP A CA 1
ATOM 638 C C . ASP A 1 79 ? 11.498 -13.185 8.346 1.00 87.56 79 ASP A C 1
ATOM 640 O O . ASP A 1 79 ? 12.198 -12.872 9.309 1.00 87.56 79 ASP A O 1
ATOM 644 N N . SER A 1 80 ? 10.259 -13.645 8.511 1.00 85.19 80 SER A N 1
ATOM 645 C CA . SER A 1 80 ? 9.623 -13.895 9.801 1.00 85.19 80 SER A CA 1
ATOM 646 C C . SER A 1 80 ? 8.469 -14.880 9.651 1.00 85.19 80 SER A C 1
ATOM 648 O O . SER A 1 80 ? 7.764 -14.893 8.637 1.00 85.19 80 SER A O 1
ATOM 650 N N . THR A 1 81 ? 8.252 -15.686 10.689 1.00 87.06 81 THR A N 1
ATOM 651 C CA . THR A 1 81 ? 7.143 -16.639 10.744 1.00 87.06 81 THR A CA 1
ATOM 652 C C . THR A 1 81 ? 5.808 -15.908 10.777 1.00 87.06 81 THR A C 1
ATOM 654 O O . THR A 1 81 ? 5.656 -14.902 11.471 1.00 87.06 81 THR A O 1
ATOM 657 N N . LYS A 1 82 ? 4.821 -16.409 10.031 1.00 88.25 82 LYS A N 1
ATOM 658 C CA . LYS A 1 82 ? 3.477 -15.823 10.021 1.00 88.25 82 LYS A CA 1
ATOM 659 C C . LYS A 1 82 ? 2.819 -15.902 11.394 1.00 88.25 82 LYS A C 1
ATOM 661 O O . LYS A 1 82 ? 3.057 -16.834 12.163 1.00 88.25 82 LYS A O 1
ATOM 666 N N . THR A 1 83 ? 1.974 -14.920 11.679 1.00 86.50 83 THR A N 1
ATOM 667 C CA . THR A 1 83 ? 1.152 -14.911 12.890 1.00 86.50 83 THR A CA 1
ATOM 668 C C . THR A 1 83 ? -0.030 -15.857 12.700 1.00 86.50 83 THR A C 1
ATOM 670 O O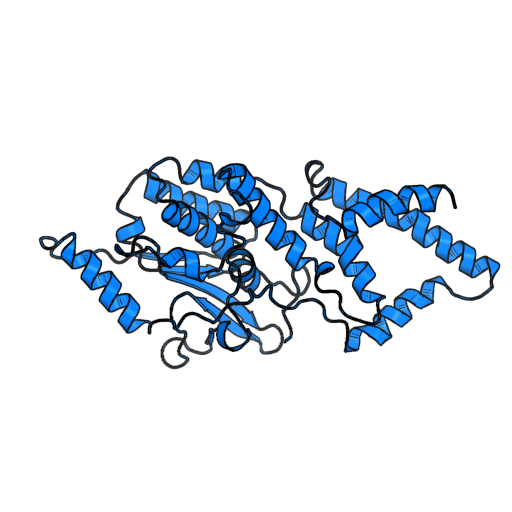 . THR A 1 83 ? -0.637 -15.886 11.632 1.00 86.50 83 THR A O 1
ATOM 673 N N . VAL A 1 84 ? -0.379 -16.630 13.729 1.00 89.44 84 VAL A N 1
ATOM 674 C CA . VAL A 1 84 ? -1.631 -17.397 13.715 1.00 89.44 84 VAL A CA 1
ATOM 675 C C . VAL A 1 84 ? -2.781 -16.409 13.893 1.00 89.44 84 VAL A C 1
ATOM 677 O O . VAL A 1 84 ? -2.888 -15.779 14.943 1.00 89.44 84 VAL A O 1
ATOM 680 N N . LYS A 1 85 ? -3.608 -16.247 12.858 1.00 91.81 85 LYS A N 1
ATOM 681 C CA . LYS A 1 85 ? -4.762 -15.342 12.888 1.00 91.81 85 LYS A CA 1
ATOM 682 C C . LYS A 1 85 ? -5.933 -15.991 13.642 1.00 91.81 85 LYS A C 1
ATOM 684 O O . LYS A 1 85 ? -6.233 -17.156 13.351 1.00 91.81 85 LYS A O 1
ATOM 689 N N . PRO A 1 86 ? -6.613 -15.270 14.552 1.00 93.44 86 PRO A N 1
ATOM 690 C CA . PRO A 1 86 ? -7.822 -15.765 15.203 1.00 93.44 86 PRO A CA 1
ATOM 691 C C . PRO A 1 86 ? -8.954 -15.950 14.187 1.00 93.44 86 PRO A C 1
ATOM 693 O O . PRO A 1 86 ? -8.973 -15.320 13.121 1.00 93.44 86 PRO A O 1
ATOM 696 N N . ALA A 1 87 ? -9.917 -16.809 14.521 1.00 93.94 87 ALA A N 1
ATOM 697 C CA . ALA A 1 87 ? -11.150 -16.914 13.743 1.00 93.94 87 ALA A CA 1
ATOM 698 C C . ALA A 1 87 ? -11.983 -15.625 13.871 1.00 93.94 87 ALA A C 1
ATOM 700 O O . ALA A 1 87 ? -11.883 -14.911 14.869 1.00 93.94 87 ALA A O 1
ATOM 701 N N . PHE A 1 88 ? -12.853 -15.329 12.900 1.00 93.12 88 PHE A N 1
ATOM 702 C CA . PHE A 1 88 ? -13.681 -14.117 12.952 1.00 93.12 88 PHE A CA 1
ATOM 703 C C . PHE A 1 88 ? -14.567 -14.064 14.192 1.00 93.12 88 PHE A C 1
ATOM 705 O O . PHE A 1 88 ? -14.615 -13.044 14.881 1.00 93.12 88 PHE A O 1
ATOM 712 N N . LYS A 1 89 ? -15.224 -15.183 14.510 1.00 93.75 89 LYS A N 1
ATOM 713 C CA . LYS A 1 89 ? -16.054 -15.296 15.708 1.00 93.75 89 LYS A CA 1
ATOM 714 C C . LYS A 1 89 ? -15.252 -15.077 16.995 1.00 93.75 89 LYS A C 1
ATOM 716 O O . LYS A 1 89 ? -15.728 -14.378 17.878 1.00 93.75 89 LYS A O 1
ATOM 721 N N . GLU A 1 90 ? -14.046 -15.633 17.077 1.00 94.38 90 GLU A N 1
ATOM 722 C CA . GLU A 1 90 ? -13.144 -15.459 18.224 1.00 94.38 90 GLU A CA 1
ATOM 723 C C . GLU A 1 90 ? -12.748 -13.986 18.390 1.00 94.38 90 GLU A C 1
ATOM 725 O O . GLU A 1 90 ? -12.969 -13.406 19.449 1.00 94.38 90 GLU A O 1
ATOM 730 N N . GLN A 1 91 ? -12.307 -13.337 17.308 1.00 94.81 91 GLN A N 1
ATOM 731 C CA . GLN A 1 91 ? -11.978 -11.910 17.313 1.00 94.81 91 GLN A CA 1
ATOM 732 C C . GLN A 1 91 ? -13.168 -11.035 17.748 1.00 94.81 91 GLN A C 1
ATOM 734 O O . GLN A 1 91 ? -12.989 -10.029 18.439 1.00 94.81 91 GLN A O 1
ATOM 739 N N . PHE A 1 92 ? -14.382 -11.379 17.312 1.00 95.44 92 PHE A N 1
ATOM 740 C CA . PHE A 1 92 ? -15.596 -10.662 17.694 1.00 95.44 92 PHE A CA 1
ATOM 741 C C . PHE A 1 92 ? -15.952 -10.868 19.168 1.00 95.44 92 PHE A C 1
ATOM 743 O O . PHE A 1 92 ? -16.227 -9.889 19.866 1.00 95.44 92 PHE A O 1
ATOM 750 N N . ASP A 1 93 ? -15.930 -12.117 19.639 1.00 95.44 93 ASP A N 1
ATOM 751 C CA . ASP A 1 93 ? -16.235 -12.474 21.025 1.00 95.44 93 ASP A CA 1
ATOM 752 C C . ASP A 1 93 ? -15.248 -11.781 21.988 1.00 95.44 93 ASP A C 1
ATOM 754 O O . ASP A 1 93 ? -15.666 -11.214 23.005 1.00 95.44 93 ASP A O 1
ATOM 758 N N . ASP A 1 94 ? -13.964 -11.721 21.628 1.00 94.62 94 ASP A N 1
ATOM 759 C CA . ASP A 1 94 ? -12.929 -11.032 22.400 1.00 94.62 94 ASP A CA 1
ATOM 760 C C . ASP A 1 94 ? -13.116 -9.507 22.416 1.00 94.62 94 ASP A C 1
ATOM 762 O O . ASP A 1 94 ? -13.107 -8.884 23.488 1.00 94.62 94 ASP A O 1
ATOM 766 N N . TRP A 1 95 ? -13.356 -8.889 21.252 1.00 95.56 95 TRP A N 1
ATOM 767 C CA . TRP A 1 95 ? -13.644 -7.452 21.163 1.00 95.56 95 TRP A CA 1
ATOM 768 C C . TRP A 1 95 ? -14.879 -7.085 22.000 1.00 95.56 95 TRP A C 1
ATOM 770 O O . TRP A 1 95 ? -14.842 -6.136 22.795 1.00 95.56 95 TRP A O 1
ATOM 780 N N . TYR A 1 96 ? -15.958 -7.864 21.876 1.00 94.88 96 TYR A N 1
ATOM 781 C CA . TYR A 1 96 ? -17.205 -7.655 22.610 1.00 94.88 96 TYR A CA 1
ATOM 782 C C . TYR A 1 96 ? -16.996 -7.785 24.122 1.00 94.88 96 TYR A C 1
ATOM 784 O O . TYR A 1 96 ? -17.468 -6.938 24.890 1.00 94.88 96 TYR A O 1
ATOM 792 N N . SER A 1 97 ? -16.237 -8.794 24.553 1.00 93.50 97 SER A N 1
ATOM 793 C CA . SER A 1 97 ? -15.911 -9.018 25.964 1.00 93.50 97 SER A CA 1
ATOM 794 C C . SER A 1 97 ? -15.106 -7.853 26.545 1.00 93.50 97 SER A C 1
ATOM 796 O O . SER A 1 97 ? -15.427 -7.362 27.632 1.00 93.50 97 SER A O 1
ATOM 798 N N . ALA A 1 98 ? -14.138 -7.324 25.789 1.00 92.69 98 ALA A N 1
ATOM 799 C CA . ALA A 1 98 ? -13.379 -6.137 26.175 1.00 92.69 98 ALA A CA 1
ATOM 800 C C . ALA A 1 98 ? -14.258 -4.874 26.255 1.00 92.69 98 ALA A C 1
ATOM 802 O O . ALA A 1 98 ? -14.085 -4.044 27.147 1.00 92.69 98 ALA A O 1
ATOM 803 N N . ARG A 1 99 ? -15.245 -4.705 25.361 1.00 92.06 99 ARG A N 1
ATOM 804 C CA . ARG A 1 99 ? -16.186 -3.571 25.456 1.00 92.06 99 ARG A CA 1
ATOM 805 C C . ARG A 1 99 ? -17.091 -3.682 26.673 1.00 92.06 99 ARG A C 1
ATOM 807 O O . ARG A 1 99 ? -17.378 -2.674 27.329 1.00 92.06 99 ARG A O 1
ATOM 814 N N . ARG A 1 100 ? -17.548 -4.899 26.973 1.00 91.44 100 ARG A N 1
ATOM 815 C CA . ARG A 1 100 ? -18.430 -5.170 28.107 1.00 91.44 100 ARG A CA 1
ATOM 816 C C . ARG A 1 100 ? -17.728 -4.947 29.442 1.00 91.44 100 ARG A C 1
ATOM 818 O O . ARG A 1 100 ? -18.359 -4.406 30.346 1.00 91.44 100 ARG A O 1
ATOM 825 N N . SER A 1 101 ? -16.451 -5.313 29.557 1.00 89.38 101 SER A N 1
ATOM 826 C CA . SER A 1 101 ? -15.670 -5.104 30.781 1.00 89.38 101 SER A CA 1
ATOM 827 C C . SER A 1 101 ? -15.420 -3.621 31.074 1.00 89.38 101 SER A C 1
ATOM 829 O O . SER A 1 101 ? -15.506 -3.214 32.230 1.00 89.38 101 SER A O 1
ATOM 831 N N . ILE A 1 102 ? -15.200 -2.798 30.042 1.00 86.62 102 ILE A N 1
ATOM 832 C CA . ILE A 1 102 ? -15.013 -1.343 30.183 1.00 86.62 102 ILE A CA 1
ATOM 833 C C . ILE A 1 102 ? -16.338 -0.633 30.505 1.00 86.62 102 ILE A C 1
ATOM 835 O O . ILE A 1 102 ? -16.359 0.327 31.272 1.00 86.62 102 ILE A O 1
ATOM 839 N N . ASN A 1 103 ? -17.461 -1.096 29.945 1.00 86.12 103 ASN A N 1
ATOM 840 C CA . ASN A 1 103 ? -18.779 -0.475 30.126 1.00 86.12 103 ASN A CA 1
ATOM 841 C C . ASN A 1 103 ? -19.834 -1.455 30.687 1.00 86.12 103 ASN A C 1
ATOM 843 O O . ASN A 1 103 ? -20.862 -1.683 30.037 1.00 86.12 103 ASN A O 1
ATOM 847 N N . PRO A 1 104 ? -19.662 -1.998 31.909 1.00 85.38 104 PRO A N 1
ATOM 848 C CA . PRO A 1 104 ? -20.533 -3.055 32.436 1.00 85.38 104 PRO A CA 1
ATOM 849 C C . PRO A 1 104 ? -21.980 -2.593 32.655 1.00 85.38 104 PRO A C 1
ATOM 851 O O . PRO A 1 104 ? -22.903 -3.406 32.607 1.00 85.38 104 PRO A O 1
ATOM 854 N N . GLN A 1 105 ? -22.179 -1.285 32.851 1.00 85.81 105 GLN A N 1
ATOM 855 C CA . GLN A 1 105 ? -23.478 -0.663 33.124 1.00 85.81 105 GLN A CA 1
ATOM 856 C C . GLN A 1 105 ? -24.280 -0.326 31.857 1.00 85.81 105 GLN A C 1
ATOM 858 O O . GLN A 1 105 ? -25.479 -0.061 31.941 1.00 85.81 105 GLN A O 1
ATOM 863 N N . LYS A 1 106 ? -23.660 -0.324 30.666 1.00 84.88 106 LYS A N 1
ATOM 864 C CA . LYS A 1 106 ? -24.391 -0.041 29.423 1.00 84.88 106 LYS A CA 1
ATOM 865 C C . LYS A 1 106 ? -25.273 -1.235 29.069 1.00 84.88 106 LYS A C 1
ATOM 867 O O . LYS A 1 106 ? -24.798 -2.362 28.984 1.00 84.88 106 LYS A O 1
ATOM 872 N N . SER A 1 107 ? -26.554 -1.010 28.797 1.00 84.56 107 SER A N 1
ATOM 873 C CA . SER A 1 107 ? -27.45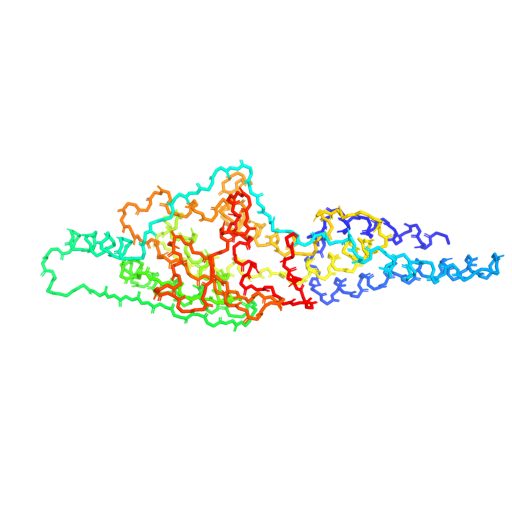8 -2.077 28.333 1.00 84.56 107 SER A CA 1
ATOM 874 C C . SER A 1 107 ? -27.179 -2.507 26.888 1.00 84.56 107 SER A C 1
ATOM 876 O O . SE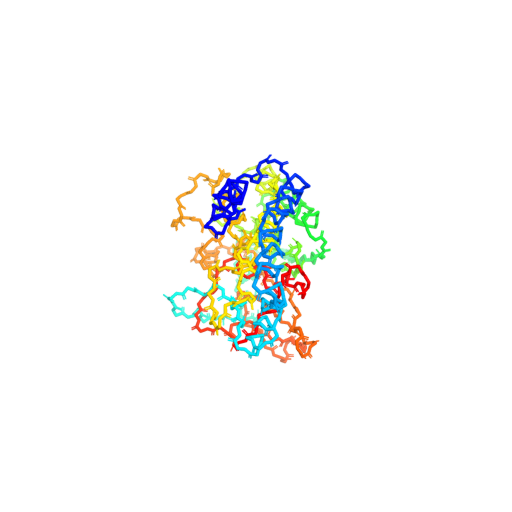R A 1 107 ? -27.506 -3.627 26.509 1.00 84.56 107 SER A O 1
ATOM 878 N N . LYS A 1 108 ? -26.541 -1.642 26.089 1.00 89.25 108 LYS A N 1
ATOM 879 C CA . LYS A 1 108 ? -26.142 -1.903 24.701 1.00 89.25 108 LYS A CA 1
ATOM 880 C C . LYS A 1 108 ? -24.708 -1.436 24.464 1.00 89.25 108 LYS A C 1
ATOM 882 O O . LYS A 1 108 ? -24.332 -0.352 24.909 1.00 89.25 108 LYS A O 1
ATOM 887 N N . ILE A 1 109 ? -23.937 -2.248 23.749 1.00 90.50 109 ILE A N 1
ATOM 888 C CA . ILE A 1 109 ? -22.593 -1.909 23.273 1.00 90.50 109 ILE A CA 1
ATOM 889 C C . ILE A 1 109 ? -22.723 -1.478 21.804 1.00 90.50 109 ILE A C 1
ATOM 891 O O . ILE A 1 109 ? -23.269 -2.258 21.020 1.00 90.50 109 ILE A O 1
ATOM 895 N N . PRO A 1 110 ? -22.309 -0.256 21.423 1.00 92.12 110 PRO A N 1
ATOM 896 C CA . PRO A 1 110 ? -22.285 0.153 20.023 1.00 92.12 110 PRO A CA 1
ATOM 897 C C . PRO A 1 110 ? -21.321 -0.726 19.222 1.00 92.12 110 PRO A C 1
ATOM 899 O O . PRO A 1 110 ? -20.217 -1.002 19.677 1.00 92.12 110 PRO A O 1
ATOM 902 N N . LEU A 1 111 ? -21.746 -1.150 18.034 1.00 95.00 111 LEU A N 1
ATOM 903 C CA . LEU A 1 111 ? -20.919 -1.868 17.068 1.00 95.00 111 LEU A CA 1
ATOM 904 C C . LEU A 1 111 ? -20.850 -1.030 15.796 1.00 95.00 111 LEU A C 1
ATOM 906 O O . LEU A 1 111 ? -21.865 -0.854 15.120 1.00 95.00 111 LEU A O 1
ATOM 910 N N . ILE A 1 112 ? -19.666 -0.513 15.482 1.00 97.50 112 ILE A N 1
ATOM 911 C CA . ILE A 1 112 ? -19.424 0.268 14.273 1.00 97.50 112 ILE A CA 1
ATOM 912 C C . ILE A 1 112 ? -18.582 -0.564 13.309 1.00 97.50 112 ILE A C 1
ATOM 914 O O . ILE A 1 112 ? -17.535 -1.105 13.666 1.00 97.50 112 ILE A O 1
ATOM 918 N N . VAL A 1 113 ? -19.046 -0.631 12.064 1.00 98.12 113 VAL A N 1
ATOM 919 C CA . VAL A 1 113 ? -18.308 -1.181 10.929 1.00 98.12 113 VAL A CA 1
ATOM 920 C C . VAL A 1 113 ? -18.260 -0.112 9.851 1.00 98.12 113 VAL A C 1
ATOM 922 O O . VAL A 1 113 ? -19.273 0.521 9.553 1.00 98.12 113 VAL A O 1
ATOM 925 N N . VAL A 1 114 ? -17.083 0.099 9.270 1.00 98.50 114 VAL A N 1
ATOM 926 C CA . VAL A 1 114 ? -16.873 1.085 8.208 1.00 98.50 114 VAL A CA 1
ATOM 927 C C . VAL A 1 114 ? -16.577 0.366 6.901 1.00 98.50 114 VAL A C 1
ATOM 929 O O . VAL A 1 114 ? -15.733 -0.524 6.855 1.00 98.50 114 VAL A O 1
ATOM 932 N N . ALA A 1 115 ? -17.256 0.780 5.835 1.00 98.19 115 ALA A N 1
ATOM 933 C CA . ALA A 1 115 ? -16.944 0.391 4.467 1.00 98.19 115 ALA A CA 1
ATOM 934 C C . ALA A 1 115 ? -16.332 1.597 3.738 1.00 98.19 115 ALA A C 1
ATOM 936 O O . ALA A 1 115 ? -16.988 2.628 3.603 1.00 98.19 115 ALA A O 1
ATOM 937 N N . ALA A 1 116 ? -15.079 1.482 3.300 1.00 97.69 116 ALA A N 1
ATOM 938 C CA . ALA A 1 116 ? -14.343 2.542 2.618 1.00 97.69 116 ALA A CA 1
ATOM 939 C C . ALA A 1 116 ? -14.081 2.174 1.152 1.00 97.69 116 ALA A C 1
ATOM 941 O O . ALA A 1 116 ? -13.408 1.188 0.846 1.00 97.69 116 ALA A O 1
ATOM 942 N N . GLU A 1 117 ? -14.617 2.979 0.240 1.00 95.19 117 GLU A N 1
ATOM 943 C CA . GLU A 1 117 ? -14.458 2.773 -1.197 1.00 95.19 117 GLU A CA 1
ATOM 944 C C . GLU A 1 117 ? -13.046 3.105 -1.703 1.00 95.19 117 GLU A C 1
ATOM 946 O O . GLU A 1 117 ? -12.249 3.787 -1.053 1.00 95.19 117 GLU A O 1
ATOM 951 N N . GLY A 1 118 ? -12.745 2.616 -2.903 1.00 93.06 118 GLY A N 1
ATOM 952 C CA . GLY A 1 118 ? -11.520 2.933 -3.624 1.00 93.06 118 GLY A CA 1
ATOM 953 C C . GLY A 1 118 ? -11.638 4.253 -4.383 1.00 93.06 118 GLY A C 1
ATOM 954 O O . GLY A 1 118 ? -12.727 4.743 -4.655 1.00 93.06 118 GLY A O 1
ATOM 955 N N . GLY A 1 119 ? -10.498 4.826 -4.759 1.00 91.12 119 GLY A N 1
ATOM 956 C CA . GLY A 1 119 ? -10.459 6.101 -5.489 1.00 91.12 119 GLY A CA 1
ATOM 957 C C . GLY A 1 119 ? -9.102 6.795 -5.429 1.00 91.12 119 GLY A C 1
ATOM 958 O O . GLY A 1 119 ? -9.034 8.023 -5.368 1.00 91.12 119 GLY A O 1
ATOM 959 N N . GLY A 1 120 ? -8.020 6.009 -5.375 1.00 91.31 120 GLY A N 1
ATOM 960 C CA . GLY A 1 120 ? -6.654 6.515 -5.237 1.00 91.31 120 GLY A CA 1
ATOM 961 C C . GLY A 1 120 ? -6.464 7.411 -4.009 1.00 91.31 120 GLY A C 1
ATOM 962 O O . GLY A 1 120 ? -7.099 7.221 -2.971 1.00 91.31 120 GLY A O 1
ATOM 963 N N . ILE A 1 121 ? -5.597 8.415 -4.139 1.00 92.75 121 ILE A N 1
ATOM 964 C CA . ILE A 1 121 ? -5.218 9.293 -3.026 1.00 92.75 121 ILE A CA 1
ATOM 965 C C . ILE A 1 121 ? -6.410 10.057 -2.430 1.00 92.75 121 ILE A C 1
ATOM 967 O O . ILE A 1 121 ? -6.500 10.203 -1.215 1.00 92.75 121 ILE A O 1
ATOM 971 N N . ARG A 1 122 ? -7.401 10.450 -3.243 1.00 94.56 122 ARG A N 1
ATOM 972 C CA . ARG A 1 122 ? -8.608 11.135 -2.751 1.00 94.56 122 ARG A CA 1
ATOM 973 C C . ARG A 1 122 ? -9.402 10.261 -1.776 1.00 94.56 122 ARG A C 1
ATOM 975 O O . ARG A 1 122 ? -9.837 10.754 -0.737 1.00 94.56 122 ARG A O 1
ATOM 982 N N . ALA A 1 123 ? -9.589 8.981 -2.098 1.00 96.44 123 ALA A N 1
ATOM 983 C CA . ALA A 1 123 ? -10.277 8.048 -1.206 1.00 96.44 123 ALA A CA 1
ATOM 984 C C . ALA A 1 123 ? -9.482 7.804 0.086 1.00 96.44 123 ALA A C 1
ATOM 986 O O . ALA A 1 123 ? -10.081 7.717 1.159 1.00 96.44 123 ALA A O 1
ATOM 987 N N . ALA A 1 124 ? -8.146 7.769 0.002 1.00 97.31 124 ALA A N 1
ATOM 988 C CA . ALA A 1 124 ? -7.281 7.668 1.176 1.00 97.31 124 ALA A CA 1
ATOM 989 C C . ALA A 1 124 ? -7.465 8.865 2.115 1.00 97.31 124 ALA A C 1
ATOM 991 O O . ALA A 1 124 ? -7.735 8.676 3.301 1.00 97.31 124 ALA A O 1
ATOM 992 N N . TYR A 1 125 ? -7.409 10.085 1.572 1.00 96.69 125 TYR A N 1
ATOM 993 C CA . TYR A 1 125 ? -7.641 11.317 2.328 1.00 96.69 125 TYR A CA 1
ATOM 994 C C . TYR A 1 125 ? -9.004 11.355 2.990 1.00 96.69 125 TYR A C 1
ATOM 996 O O . TYR A 1 125 ? -9.113 11.707 4.163 1.00 96.69 125 TYR A O 1
ATOM 1004 N N . TRP A 1 126 ? -10.046 11.010 2.236 1.00 97.62 126 TRP A N 1
ATOM 1005 C CA . TRP A 1 126 ? -11.403 11.044 2.756 1.00 97.62 126 TRP A CA 1
ATOM 1006 C C . TRP A 1 126 ? -11.584 10.024 3.878 1.00 97.62 126 TRP A C 1
ATOM 1008 O O . TRP A 1 126 ? -12.061 10.371 4.954 1.00 97.62 126 TRP A O 1
ATOM 1018 N N . THR A 1 127 ? -11.124 8.790 3.665 1.00 98.38 127 THR A N 1
ATOM 1019 C CA . THR A 1 127 ? -11.229 7.714 4.656 1.00 98.38 127 THR A CA 1
ATOM 1020 C C . THR A 1 127 ? -10.456 8.057 5.927 1.00 98.38 127 THR A C 1
ATOM 1022 O O . THR A 1 127 ? -11.037 8.054 7.011 1.00 98.38 127 THR A O 1
ATOM 1025 N N . ALA A 1 128 ? -9.173 8.415 5.810 1.00 98.25 128 ALA A N 1
ATOM 1026 C CA . ALA A 1 128 ? -8.356 8.751 6.973 1.00 98.25 128 ALA A CA 1
ATOM 1027 C C . ALA A 1 128 ? -8.875 10.008 7.678 1.00 98.25 128 ALA A C 1
ATOM 1029 O O . ALA A 1 128 ? -9.035 10.012 8.894 1.00 98.25 128 ALA A O 1
ATOM 1030 N N . GLY A 1 129 ? -9.191 11.061 6.919 1.00 97.81 129 GLY A N 1
ATOM 1031 C CA . GLY A 1 129 ? -9.638 12.341 7.455 1.00 97.81 129 GLY A CA 1
ATOM 1032 C C . GLY A 1 129 ? -10.976 12.255 8.187 1.00 97.81 129 GLY A C 1
ATOM 1033 O O . GLY A 1 129 ? -11.107 12.844 9.259 1.00 97.81 129 GLY A O 1
ATOM 1034 N N . VAL A 1 130 ? -11.954 11.509 7.657 1.00 98.12 130 VAL A N 1
ATOM 1035 C CA . VAL A 1 130 ? -13.258 11.312 8.313 1.00 98.12 130 VAL A CA 1
ATOM 1036 C C . VAL A 1 130 ? -13.098 10.501 9.596 1.00 98.12 130 VAL A C 1
ATOM 1038 O O . VAL A 1 130 ? -13.546 10.954 10.649 1.00 98.12 130 VAL A O 1
ATOM 1041 N N . LEU A 1 131 ? -12.427 9.346 9.539 1.00 98.25 131 LEU A N 1
ATOM 1042 C CA . LEU A 1 131 ? -12.220 8.489 10.713 1.00 98.25 131 LEU A CA 1
ATOM 1043 C C . LEU A 1 131 ? -11.448 9.216 11.815 1.00 98.25 131 LEU A C 1
ATOM 1045 O O . LEU A 1 131 ? -11.871 9.234 12.971 1.00 98.25 131 LEU A O 1
ATOM 1049 N N . ALA A 1 132 ? -10.362 9.888 11.440 1.00 98.00 132 ALA A N 1
ATOM 1050 C CA . ALA A 1 132 ? -9.545 10.655 12.361 1.00 98.00 132 ALA A CA 1
ATOM 1051 C C . ALA A 1 132 ? -10.305 11.845 12.957 1.00 98.00 132 ALA A C 1
ATOM 1053 O O . ALA A 1 132 ? -10.207 12.095 14.154 1.00 98.00 132 ALA A O 1
ATOM 1054 N N . ARG A 1 133 ? -11.128 12.549 12.166 1.00 97.75 133 ARG A N 1
ATOM 1055 C CA . ARG A 1 133 ? -11.954 13.651 12.675 1.00 97.75 133 ARG A CA 1
ATOM 1056 C C . ARG A 1 133 ? -13.011 13.172 13.663 1.00 97.75 133 ARG A C 1
ATOM 1058 O O . ARG A 1 133 ? -13.273 13.868 14.644 1.00 97.75 133 ARG A O 1
ATOM 1065 N N . ILE A 1 134 ? -13.637 12.024 13.405 1.00 97.06 134 ILE A N 1
ATOM 1066 C CA . ILE A 1 134 ? -14.591 11.432 14.346 1.00 97.06 134 ILE A CA 1
ATOM 1067 C C . ILE A 1 134 ? -13.857 11.067 15.637 1.00 97.06 134 ILE A C 1
ATOM 1069 O O . ILE A 1 134 ? -14.311 11.473 16.702 1.00 97.06 134 ILE A O 1
ATOM 1073 N N . GLN A 1 135 ? -12.698 10.409 15.549 1.00 96.75 135 GLN A N 1
ATOM 1074 C CA . GLN A 1 135 ? -11.880 10.057 16.712 1.00 96.75 135 GLN A CA 1
ATOM 1075 C C . GLN A 1 135 ? -11.438 11.287 17.525 1.00 96.75 135 GLN A C 1
ATOM 1077 O O . GLN A 1 135 ? -11.600 11.299 18.742 1.00 96.75 135 GLN A O 1
ATOM 1082 N N . ASP A 1 136 ? -10.966 12.349 16.864 1.00 96.25 136 ASP A N 1
ATOM 1083 C CA . ASP A 1 136 ? -10.570 13.615 17.504 1.00 96.25 136 ASP A CA 1
ATOM 1084 C C . ASP A 1 136 ? -11.738 14.279 18.262 1.00 96.25 136 ASP A C 1
ATOM 1086 O O . ASP A 1 136 ? -11.533 15.021 19.223 1.00 96.25 136 ASP A O 1
ATOM 1090 N N . LYS A 1 137 ? -12.982 14.066 17.811 1.00 96.12 137 LYS A N 1
ATOM 1091 C CA . LYS A 1 137 ? -14.195 14.625 18.435 1.00 96.12 137 LYS A CA 1
ATOM 1092 C C . LYS A 1 137 ? -14.845 13.688 19.445 1.00 96.12 137 LYS A C 1
ATOM 1094 O O . LYS A 1 137 ? -15.542 14.158 20.342 1.00 96.12 137 LYS A O 1
ATOM 1099 N N . VAL A 1 138 ? -14.634 12.389 19.291 1.00 94.31 138 VAL A N 1
ATOM 1100 C CA . VAL A 1 138 ? -15.256 11.320 20.063 1.00 94.31 138 VAL A CA 1
ATOM 1101 C C . VAL A 1 138 ? -14.151 10.327 20.442 1.00 94.31 138 VAL A C 1
ATOM 1103 O O . VAL A 1 138 ? -13.966 9.331 19.748 1.00 94.31 138 VAL A O 1
ATOM 1106 N N . PRO A 1 139 ? -13.414 10.552 21.550 1.00 90.69 139 PRO A N 1
ATOM 1107 C CA . PRO A 1 139 ? -12.233 9.746 21.891 1.00 90.69 139 PRO A CA 1
ATOM 1108 C C . PRO A 1 139 ? -12.489 8.241 22.080 1.00 90.69 139 PRO A C 1
ATOM 1110 O O . PRO A 1 139 ? -11.561 7.440 22.016 1.00 90.69 139 PRO A O 1
ATOM 1113 N N . HIS A 1 140 ? -13.742 7.839 22.308 1.00 89.62 140 HIS A N 1
ATOM 1114 C CA . HIS A 1 140 ? -14.152 6.437 22.424 1.00 89.62 140 HIS A CA 1
ATOM 1115 C C . HIS A 1 140 ? -14.611 5.818 21.091 1.00 89.62 140 HIS A C 1
ATOM 1117 O O . HIS A 1 140 ? -15.026 4.665 21.076 1.00 89.62 140 HIS A O 1
ATOM 1123 N N . PHE A 1 141 ? -14.545 6.540 19.971 1.00 94.56 141 PHE A N 1
ATOM 1124 C CA . PHE A 1 141 ? -14.981 6.025 18.672 1.00 94.56 141 PHE A CA 1
ATOM 1125 C C . PHE A 1 141 ? -14.199 4.777 18.244 1.00 94.56 141 PHE A C 1
ATOM 1127 O O . PHE A 1 141 ? -14.808 3.783 17.866 1.00 94.56 141 PHE A O 1
ATOM 1134 N N . SER A 1 142 ? -12.871 4.795 18.365 1.00 94.19 142 SER A N 1
ATOM 1135 C CA . SER A 1 142 ? -11.996 3.664 18.031 1.00 94.19 142 SER A CA 1
ATOM 1136 C C . SER A 1 142 ? -12.302 2.411 18.850 1.00 94.19 142 SER A C 1
ATOM 1138 O O . SER A 1 142 ? -12.175 1.301 18.355 1.00 94.19 142 SER A O 1
ATOM 1140 N N . SER A 1 143 ? -12.784 2.585 20.082 1.00 92.62 143 SER A N 1
ATOM 1141 C CA . SER A 1 143 ? -13.274 1.483 20.907 1.00 92.62 143 SER A CA 1
ATOM 1142 C C . SER A 1 143 ? -14.530 0.842 20.316 1.00 92.62 143 SER A C 1
ATOM 1144 O O . SER A 1 143 ? -14.624 -0.378 20.270 1.00 92.62 143 SER A O 1
ATOM 1146 N N . ASP A 1 144 ? -15.484 1.644 19.850 1.00 94.62 144 ASP A N 1
ATOM 1147 C CA . ASP A 1 144 ? -16.745 1.152 19.281 1.00 94.62 144 ASP A CA 1
ATOM 1148 C C . ASP A 1 144 ? -16.597 0.683 17.813 1.00 94.62 144 ASP A C 1
ATOM 1150 O O . ASP A 1 144 ? -17.505 0.056 17.260 1.00 94.62 144 ASP A O 1
ATOM 1154 N N . LEU A 1 145 ? -15.453 0.959 17.178 1.00 96.94 145 LEU A N 1
ATOM 1155 C CA . LEU A 1 145 ? -15.117 0.556 15.815 1.00 96.94 145 LEU A CA 1
ATOM 1156 C C . LEU A 1 145 ? -14.519 -0.853 15.786 1.00 96.94 145 LEU A C 1
ATOM 1158 O O . LEU A 1 145 ? -13.339 -1.059 16.050 1.00 96.94 145 LEU A O 1
ATOM 1162 N N . PHE A 1 146 ? -15.339 -1.828 15.404 1.00 97.50 146 PHE A N 1
ATOM 1163 C CA . PHE A 1 146 ? -14.915 -3.222 15.315 1.00 97.50 146 PHE A CA 1
ATOM 1164 C C . PHE A 1 146 ? -14.094 -3.504 14.055 1.00 97.50 146 PHE A C 1
ATOM 1166 O O . PHE A 1 146 ? -13.071 -4.185 14.121 1.00 97.50 146 PHE A O 1
ATOM 1173 N N . ALA A 1 147 ? -14.538 -2.999 12.900 1.00 98.00 147 ALA A N 1
ATOM 1174 C CA . ALA A 1 147 ? -13.938 -3.361 11.622 1.00 98.00 147 ALA A CA 1
ATOM 1175 C C . ALA A 1 147 ? -13.980 -2.242 10.578 1.00 98.00 147 ALA A C 1
ATOM 1177 O O . ALA A 1 147 ? -14.950 -1.484 10.489 1.00 98.00 147 ALA A O 1
ATOM 1178 N N . ILE A 1 148 ? -12.949 -2.207 9.730 1.00 98.56 148 ILE A N 1
ATOM 1179 C CA . ILE A 1 148 ? -12.915 -1.409 8.503 1.00 98.56 148 ILE A CA 1
ATOM 1180 C C . ILE A 1 148 ? -12.713 -2.349 7.311 1.00 98.56 148 ILE A C 1
ATOM 1182 O O . ILE A 1 148 ? -11.640 -2.925 7.129 1.00 98.56 148 ILE A O 1
ATOM 1186 N N . SER A 1 149 ? -13.738 -2.468 6.471 1.00 97.62 149 SER A N 1
ATOM 1187 C CA . SER A 1 149 ? -13.643 -3.089 5.151 1.00 97.62 149 SER A CA 1
ATOM 1188 C C . SER A 1 149 ? -13.323 -2.020 4.122 1.00 97.62 149 SER A C 1
ATOM 1190 O O . SER A 1 149 ? -14.006 -1.002 4.045 1.00 97.62 149 SER A O 1
ATOM 1192 N N . SER A 1 150 ? -12.256 -2.200 3.355 1.00 97.44 150 SER A N 1
ATOM 1193 C CA . SER A 1 150 ? -11.772 -1.162 2.445 1.00 97.44 150 SER A CA 1
ATOM 1194 C C . SER A 1 150 ? -11.164 -1.734 1.174 1.00 97.44 150 SER A C 1
ATOM 1196 O O . SER A 1 150 ? -10.857 -2.924 1.118 1.00 97.44 150 SER A O 1
ATOM 1198 N N . VAL A 1 151 ? -11.002 -0.894 0.154 1.00 95.12 151 VAL A N 1
ATOM 1199 C CA . VAL A 1 151 ? -10.339 -1.244 -1.108 1.00 95.12 151 VAL A CA 1
ATOM 1200 C C . VAL A 1 151 ? -9.461 -0.091 -1.592 1.00 95.12 151 VAL A C 1
ATOM 1202 O O . VAL A 1 151 ? -9.808 1.083 -1.438 1.00 95.12 151 VAL A O 1
ATOM 1205 N N . SER A 1 152 ? -8.335 -0.414 -2.229 1.00 93.81 152 SER A N 1
ATOM 1206 C CA . SER A 1 152 ? -7.449 0.533 -2.907 1.00 93.81 152 SER A CA 1
ATOM 1207 C C . SER A 1 152 ? -7.055 1.730 -2.019 1.00 93.81 152 SER A C 1
ATOM 1209 O O . SER A 1 152 ? -6.534 1.560 -0.918 1.00 93.81 152 SER A O 1
ATOM 1211 N N . GLY A 1 153 ? -7.311 2.961 -2.469 1.00 95.25 153 GLY A N 1
ATOM 1212 C CA . GLY A 1 153 ? -7.072 4.178 -1.692 1.00 95.25 153 GLY A CA 1
ATOM 1213 C C . GLY A 1 153 ? -7.767 4.196 -0.326 1.00 95.25 153 GLY A C 1
ATOM 1214 O O . GLY A 1 153 ? -7.177 4.660 0.645 1.00 95.25 153 GLY A O 1
ATOM 1215 N N . GLY A 1 154 ? -8.974 3.633 -0.206 1.00 97.56 154 GLY A N 1
ATOM 1216 C CA . GLY A 1 154 ? -9.659 3.505 1.082 1.00 97.56 154 GLY A CA 1
ATOM 1217 C C . GLY A 1 154 ? -8.859 2.669 2.085 1.00 97.56 154 GLY A C 1
ATOM 1218 O O . GLY A 1 154 ? -8.806 3.012 3.264 1.00 97.56 154 GLY A O 1
ATOM 1219 N N . SER A 1 155 ? -8.159 1.628 1.620 1.00 98.06 155 SER A N 1
ATOM 1220 C CA . SER A 1 155 ? -7.279 0.811 2.466 1.00 98.06 155 SER A CA 1
ATOM 1221 C C . SER A 1 155 ? -6.041 1.568 2.927 1.00 98.06 155 SER A C 1
ATOM 1223 O O . SER A 1 155 ? -5.649 1.424 4.082 1.00 98.06 155 SER A O 1
ATOM 1225 N N . LEU A 1 156 ? -5.475 2.442 2.084 1.00 98.00 156 LEU A N 1
ATOM 1226 C CA . LEU A 1 156 ? -4.404 3.348 2.513 1.00 98.00 156 LEU A CA 1
ATOM 1227 C C . LEU A 1 156 ? -4.897 4.276 3.629 1.00 98.00 156 LEU A C 1
ATOM 1229 O O . LEU A 1 156 ? -4.231 4.414 4.653 1.00 98.00 156 LEU A O 1
ATOM 1233 N N . GLY A 1 157 ? -6.087 4.860 3.475 1.00 98.19 157 GLY A N 1
ATOM 1234 C CA . GLY A 1 157 ? -6.664 5.723 4.505 1.00 98.19 157 GLY A CA 1
ATOM 1235 C C . GLY A 1 157 ? -6.967 4.985 5.816 1.00 98.19 157 GLY A C 1
ATOM 1236 O O . GLY A 1 157 ? -6.666 5.491 6.898 1.00 98.19 157 GLY A O 1
ATOM 1237 N N . ALA A 1 158 ? -7.499 3.764 5.728 1.00 98.50 158 ALA A N 1
ATOM 1238 C CA . ALA A 1 158 ? -7.750 2.900 6.881 1.00 98.50 158 ALA A CA 1
ATOM 1239 C C . ALA A 1 158 ? -6.452 2.494 7.602 1.00 98.50 158 ALA A C 1
ATOM 1241 O O . ALA A 1 158 ? -6.411 2.485 8.835 1.00 98.50 158 ALA A O 1
ATOM 1242 N N . ALA A 1 159 ? -5.386 2.204 6.849 1.00 98.44 159 ALA A N 1
ATOM 1243 C CA . ALA A 1 159 ? -4.064 1.901 7.389 1.00 98.44 159 ALA A CA 1
ATOM 1244 C C . ALA A 1 159 ? -3.441 3.103 8.104 1.00 98.44 159 ALA A C 1
ATOM 1246 O O . ALA A 1 159 ? -2.940 2.938 9.215 1.00 98.44 159 ALA A O 1
ATOM 1247 N N . VAL A 1 160 ? -3.510 4.308 7.519 1.00 98.25 160 VAL A N 1
ATOM 1248 C CA . VAL A 1 160 ? -3.030 5.541 8.169 1.00 98.25 160 VAL A CA 1
ATOM 1249 C C . VAL A 1 160 ? -3.768 5.762 9.487 1.00 98.25 160 VAL A C 1
ATOM 1251 O O . VAL A 1 160 ? -3.127 5.903 10.524 1.00 98.25 160 VAL A O 1
ATOM 1254 N N . PHE A 1 161 ? -5.103 5.722 9.475 1.00 98.12 161 PHE A N 1
ATOM 1255 C CA . PHE A 1 161 ? -5.904 5.902 10.687 1.00 98.12 161 PHE A CA 1
ATOM 1256 C C . PHE A 1 161 ? -5.562 4.870 11.773 1.00 98.12 161 PHE A C 1
ATOM 1258 O O . PHE A 1 161 ? -5.299 5.238 12.915 1.00 98.12 161 PHE A O 1
ATOM 1265 N N . SER A 1 162 ? -5.504 3.587 11.412 1.00 97.56 162 SER A N 1
ATOM 1266 C CA . SER A 1 162 ? -5.212 2.506 12.363 1.00 97.56 162 SER A CA 1
ATOM 1267 C C . SER A 1 162 ? -3.782 2.571 12.900 1.00 97.56 162 SER A C 1
ATOM 1269 O O . SER A 1 162 ? -3.552 2.251 14.061 1.00 97.56 162 SER A O 1
ATOM 1271 N N . SER A 1 163 ? -2.829 3.040 12.090 1.00 97.31 163 SER A N 1
ATOM 1272 C CA . SER A 1 163 ? -1.448 3.263 12.530 1.00 97.31 163 SER A CA 1
ATOM 1273 C C . SER A 1 163 ? -1.355 4.424 13.518 1.00 97.31 163 SER A C 1
ATOM 1275 O O . SER A 1 163 ? -0.657 4.304 14.516 1.00 97.31 163 SER A O 1
ATOM 1277 N N . LEU A 1 164 ? -2.089 5.521 13.295 1.00 96.50 164 LEU A N 1
ATOM 1278 C CA . LEU A 1 164 ? -2.143 6.642 14.245 1.00 96.50 164 LEU A CA 1
ATOM 1279 C C . LEU A 1 164 ? -2.758 6.217 15.587 1.00 96.50 164 LEU A C 1
ATOM 1281 O O . LEU A 1 164 ? -2.283 6.637 16.639 1.00 96.50 164 LEU A O 1
ATOM 1285 N N . LEU A 1 165 ? -3.771 5.342 15.561 1.00 95.06 165 LEU A N 1
ATOM 1286 C CA . LEU A 1 165 ? -4.308 4.722 16.777 1.00 95.06 165 LEU A CA 1
ATOM 1287 C C . LEU A 1 165 ? -3.271 3.835 17.482 1.00 95.06 165 LEU A C 1
ATOM 1289 O O . LEU A 1 165 ? -3.197 3.849 18.708 1.00 95.06 165 LEU A O 1
ATOM 1293 N N . ALA A 1 166 ? -2.477 3.077 16.721 1.00 94.25 166 ALA A N 1
ATOM 1294 C CA . ALA A 1 166 ? -1.431 2.201 17.252 1.00 94.25 166 ALA A CA 1
ATOM 1295 C C . ALA A 1 166 ? -0.239 2.958 17.863 1.00 94.25 166 ALA A C 1
ATOM 1297 O O . ALA A 1 166 ? 0.473 2.398 18.694 1.00 94.25 166 ALA A O 1
ATOM 1298 N N . GLU A 1 167 ? -0.030 4.215 17.469 1.00 92.31 167 GLU A N 1
ATOM 1299 C CA . GLU A 1 167 ? 0.921 5.143 18.100 1.00 92.31 167 GLU A CA 1
ATOM 1300 C C . GLU A 1 167 ? 0.335 5.851 19.336 1.00 92.31 167 GLU A C 1
ATOM 1302 O O . GLU A 1 167 ? 0.944 6.777 19.865 1.00 92.31 167 GLU A O 1
ATOM 1307 N N . GLU A 1 168 ? -0.857 5.443 19.791 1.00 88.38 168 GLU A N 1
ATOM 1308 C CA . GLU A 1 168 ? -1.559 6.011 20.951 1.00 88.38 168 GLU A CA 1
ATOM 1309 C C . GLU A 1 168 ? -1.735 7.537 20.881 1.00 88.38 168 GLU A C 1
ATOM 1311 O O . GLU A 1 168 ? -1.832 8.230 21.899 1.00 88.38 168 GLU A O 1
ATOM 1316 N N . MET A 1 169 ? -1.823 8.083 19.665 1.00 83.12 169 MET A N 1
ATOM 1317 C CA . MET A 1 169 ? -2.077 9.505 19.483 1.00 83.12 169 MET A CA 1
ATOM 1318 C C . MET A 1 169 ? -3.454 9.855 20.048 1.00 83.12 169 MET A C 1
ATOM 1320 O O . MET A 1 169 ? -4.451 9.186 19.767 1.00 83.12 169 MET A O 1
ATOM 1324 N N . SER A 1 170 ? -3.507 10.905 20.867 1.00 70.88 170 SER A N 1
ATOM 1325 C CA . SER A 1 170 ? -4.720 11.300 21.594 1.00 70.88 170 SER A CA 1
ATOM 1326 C C . SER A 1 170 ? -5.391 12.554 21.032 1.00 70.88 170 SER A C 1
ATOM 1328 O O . SER A 1 170 ? -6.564 12.794 21.324 1.00 70.88 170 SER A O 1
ATOM 1330 N N . ASP A 1 171 ? -4.694 13.324 20.195 1.00 82.00 171 ASP A N 1
ATOM 1331 C CA . ASP A 1 171 ? -5.216 14.518 19.546 1.00 82.00 171 ASP A CA 1
ATOM 1332 C C . ASP A 1 171 ? -4.642 14.725 18.136 1.00 82.00 171 ASP A C 1
ATOM 1334 O O . ASP A 1 171 ? -3.565 14.248 17.783 1.00 82.00 171 ASP A O 1
ATOM 1338 N N . LYS A 1 172 ? -5.388 15.481 17.320 1.00 93.38 172 LYS A N 1
ATOM 1339 C CA . LYS A 1 172 ? -4.983 15.948 15.983 1.00 93.38 172 LYS A CA 1
ATOM 1340 C C . LYS A 1 172 ? -4.701 14.823 14.988 1.00 93.38 172 LYS A C 1
ATOM 1342 O O . LYS A 1 172 ? -3.960 15.038 14.023 1.00 93.38 172 LYS A O 1
ATOM 1347 N N . LEU A 1 173 ? -5.340 13.664 15.140 1.00 96.50 173 LEU A N 1
ATOM 1348 C CA . LEU A 1 173 ? -5.190 12.556 14.197 1.00 96.50 173 LEU A CA 1
ATOM 1349 C C . LEU A 1 173 ? -5.540 13.014 12.781 1.00 96.50 173 LEU A C 1
ATOM 1351 O O . LEU A 1 173 ? -4.875 12.612 11.831 1.00 96.50 173 LEU A O 1
ATOM 1355 N N . GLN A 1 174 ? -6.543 13.889 12.620 1.00 97.44 174 GLN A N 1
ATOM 1356 C CA . GLN A 1 174 ? -6.918 14.394 11.299 1.00 97.44 174 GLN A CA 1
ATOM 1357 C C . GLN A 1 174 ? -5.773 15.178 10.645 1.00 97.44 174 GLN A C 1
ATOM 1359 O O . GLN A 1 174 ? -5.562 15.077 9.437 1.00 97.44 174 GLN A O 1
ATOM 1364 N N . GLN A 1 175 ? -5.031 15.959 11.434 1.00 97.38 175 GLN A N 1
ATOM 1365 C CA . GLN A 1 175 ? -3.914 16.755 10.938 1.00 97.38 175 GLN A CA 1
ATOM 1366 C C . GLN A 1 175 ? -2.747 15.859 10.521 1.00 97.38 175 GLN A C 1
ATOM 1368 O O . GLN A 1 175 ? -2.227 16.033 9.421 1.00 97.38 175 GLN A O 1
ATOM 1373 N N . HIS A 1 176 ? -2.378 14.886 11.358 1.00 97.44 176 HIS A N 1
ATOM 1374 C CA . HIS A 1 176 ? -1.326 13.921 11.035 1.00 97.44 176 HIS A CA 1
ATOM 1375 C C . HIS A 1 176 ? -1.697 13.081 9.809 1.00 97.44 176 HIS A C 1
ATOM 1377 O O . HIS A 1 176 ? -0.913 12.990 8.869 1.00 97.44 176 HIS A O 1
ATOM 1383 N N . ALA A 1 177 ? -2.928 12.564 9.751 1.00 97.50 177 ALA A N 1
ATOM 1384 C CA . ALA A 1 177 ? -3.432 11.833 8.592 1.00 97.50 177 ALA A CA 1
ATOM 1385 C C . ALA A 1 177 ? -3.362 12.666 7.305 1.00 97.50 177 ALA A C 1
ATOM 1387 O O . ALA A 1 177 ? -2.925 12.168 6.271 1.00 97.50 177 ALA A O 1
ATOM 1388 N N . SER A 1 178 ? -3.762 13.941 7.374 1.00 97.00 178 SER A N 1
ATOM 1389 C CA . SER A 1 178 ? -3.692 14.851 6.230 1.00 97.00 178 SER A CA 1
ATOM 1390 C C . SER A 1 178 ? -2.258 15.067 5.764 1.00 97.00 178 SER A C 1
ATOM 1392 O O . SER A 1 178 ? -2.028 15.035 4.565 1.00 97.00 178 SER A O 1
ATOM 1394 N N . ARG A 1 179 ? -1.305 15.280 6.679 1.00 96.88 179 ARG A N 1
ATOM 1395 C CA . ARG A 1 179 ? 0.107 15.515 6.332 1.00 96.88 179 ARG A CA 1
ATOM 1396 C C . ARG A 1 179 ? 0.781 14.274 5.761 1.00 96.88 179 ARG A C 1
ATOM 1398 O O . ARG A 1 179 ? 1.512 14.388 4.787 1.00 96.88 179 ARG A O 1
ATOM 1405 N N . ILE A 1 180 ? 0.482 13.095 6.311 1.00 96.88 180 ILE A N 1
ATOM 1406 C CA . ILE A 1 180 ? 0.960 11.816 5.768 1.00 96.88 180 ILE A CA 1
ATOM 1407 C C . ILE A 1 180 ? 0.473 11.628 4.329 1.00 96.88 180 ILE A C 1
ATOM 1409 O O . ILE A 1 180 ? 1.193 11.070 3.512 1.00 96.88 180 ILE A O 1
ATOM 1413 N N . LEU A 1 181 ? -0.738 12.071 3.995 1.00 96.81 181 LEU A N 1
ATOM 1414 C CA . LEU A 1 181 ? -1.314 11.870 2.664 1.00 96.81 181 LEU A CA 1
ATOM 1415 C C . LEU A 1 181 ? -1.047 13.028 1.679 1.00 96.81 181 LEU A C 1
ATOM 1417 O O . LEU A 1 181 ? -1.405 12.889 0.514 1.00 96.81 181 LEU A O 1
ATOM 1421 N N . ASP A 1 182 ? -0.384 14.108 2.116 1.00 93.75 182 ASP A N 1
ATOM 1422 C CA . ASP A 1 182 ? -0.090 15.335 1.335 1.00 93.75 182 ASP A CA 1
ATOM 1423 C C . ASP A 1 182 ? 1.032 15.218 0.316 1.00 93.75 182 ASP A C 1
ATOM 1425 O O . ASP A 1 182 ? 1.211 16.094 -0.528 1.00 93.75 182 ASP A O 1
ATOM 1429 N N . GLU A 1 183 ? 1.759 14.111 0.348 1.00 91.31 183 GLU A N 1
ATOM 1430 C CA . GLU A 1 183 ? 2.860 13.869 -0.568 1.00 91.31 183 GLU A CA 1
ATOM 1431 C C . GLU A 1 183 ? 2.381 13.381 -1.948 1.00 91.31 183 GLU A C 1
ATOM 1433 O O . GLU A 1 183 ? 1.368 12.689 -2.099 1.00 91.31 183 GLU A O 1
ATOM 1438 N N . ASP A 1 184 ? 3.164 13.688 -2.987 1.00 90.94 184 ASP A N 1
ATOM 1439 C CA . ASP A 1 184 ? 2.925 13.168 -4.335 1.00 90.94 184 ASP A CA 1
ATOM 1440 C C . ASP A 1 184 ? 3.426 11.720 -4.450 1.00 90.94 184 ASP A C 1
ATOM 1442 O O . ASP A 1 184 ? 4.587 11.452 -4.768 1.00 90.94 184 ASP A O 1
ATOM 1446 N N . PHE A 1 185 ? 2.521 10.769 -4.217 1.00 92.69 185 PHE A N 1
ATOM 1447 C CA . PHE A 1 185 ? 2.791 9.335 -4.370 1.00 92.69 185 PHE A CA 1
ATOM 1448 C C . PHE A 1 185 ? 2.767 8.840 -5.822 1.00 92.69 185 PHE A C 1
ATOM 1450 O O . PHE A 1 185 ? 3.149 7.700 -6.093 1.00 92.69 185 PHE A O 1
ATOM 1457 N N . LEU A 1 186 ? 2.335 9.674 -6.772 1.00 91.75 186 LEU A N 1
ATOM 1458 C CA . LEU A 1 186 ? 2.306 9.323 -8.189 1.00 91.75 186 LEU A CA 1
ATOM 1459 C C . LEU A 1 186 ? 3.662 9.582 -8.855 1.00 91.75 186 LEU A C 1
ATOM 1461 O O . LEU A 1 186 ? 4.102 8.790 -9.687 1.00 91.75 186 LEU A O 1
ATOM 1465 N N . ALA A 1 187 ? 4.350 10.654 -8.467 1.00 93.44 187 ALA A N 1
ATOM 1466 C CA . ALA A 1 187 ? 5.691 10.978 -8.941 1.00 93.44 187 ALA A CA 1
ATOM 1467 C C . ALA A 1 187 ? 6.693 9.803 -8.828 1.00 93.44 187 ALA A C 1
ATOM 1469 O O . ALA A 1 187 ? 7.278 9.445 -9.855 1.00 93.44 187 ALA A O 1
ATOM 1470 N N . PRO A 1 188 ? 6.871 9.138 -7.666 1.00 92.88 188 PRO A N 1
ATOM 1471 C CA . PRO A 1 188 ? 7.791 8.005 -7.554 1.00 92.88 188 PRO A CA 1
ATOM 1472 C C . PRO A 1 188 ? 7.344 6.786 -8.369 1.00 92.88 188 PRO A C 1
ATOM 1474 O O . PRO A 1 188 ? 8.189 6.056 -8.887 1.00 92.88 188 PRO A O 1
ATOM 1477 N N . ALA A 1 189 ? 6.033 6.579 -8.540 1.00 92.06 189 ALA A N 1
ATOM 1478 C CA . ALA A 1 189 ? 5.499 5.521 -9.397 1.00 92.06 189 ALA A CA 1
ATOM 1479 C C . ALA A 1 189 ? 5.889 5.734 -10.865 1.00 92.06 189 ALA A C 1
ATOM 1481 O O . ALA A 1 189 ? 6.375 4.815 -11.522 1.00 92.06 189 ALA A O 1
ATOM 1482 N N . ILE A 1 190 ? 5.705 6.962 -11.365 1.00 93.88 190 ILE A N 1
ATOM 1483 C CA . ILE A 1 190 ? 6.060 7.358 -12.733 1.00 93.88 190 ILE A CA 1
ATOM 1484 C C . ILE A 1 190 ? 7.568 7.242 -12.943 1.00 93.88 190 ILE A C 1
ATOM 1486 O O . ILE A 1 190 ? 8.001 6.684 -13.952 1.00 93.88 190 ILE A O 1
ATOM 1490 N N . ALA A 1 191 ? 8.361 7.737 -11.990 1.00 94.38 191 ALA A N 1
ATOM 1491 C CA . ALA A 1 191 ? 9.812 7.643 -12.044 1.00 94.38 191 ALA A CA 1
ATOM 1492 C C . ALA A 1 191 ? 10.269 6.185 -12.145 1.00 94.38 191 ALA A C 1
ATOM 1494 O O . ALA A 1 191 ? 11.021 5.843 -13.056 1.00 94.38 191 ALA A O 1
ATOM 1495 N N . ALA A 1 192 ? 9.782 5.312 -11.260 1.00 93.81 192 ALA A N 1
ATOM 1496 C CA . ALA A 1 192 ? 10.145 3.899 -11.271 1.00 93.81 192 ALA A CA 1
ATOM 1497 C C . ALA A 1 192 ? 9.684 3.200 -12.553 1.00 93.81 192 ALA A C 1
ATOM 1499 O O . ALA A 1 192 ? 10.453 2.446 -13.144 1.00 93.81 192 ALA A O 1
ATOM 1500 N N . TRP A 1 193 ? 8.464 3.493 -13.013 1.00 92.56 193 TRP A N 1
ATOM 1501 C CA . TRP A 1 193 ? 7.918 2.932 -14.244 1.00 92.56 193 TRP A CA 1
ATOM 1502 C C . TRP A 1 193 ? 8.779 3.273 -15.464 1.00 92.56 193 TRP A C 1
ATOM 1504 O O . TRP A 1 193 ? 9.182 2.379 -16.201 1.00 92.56 193 TRP A O 1
ATOM 1514 N N . LEU A 1 194 ? 9.107 4.553 -15.655 1.00 93.75 194 LEU A N 1
ATOM 1515 C CA . LEU A 1 194 ? 9.848 5.034 -16.823 1.00 93.75 194 LEU A CA 1
ATOM 1516 C C . LEU A 1 194 ? 11.362 4.826 -16.721 1.00 93.75 194 LEU A C 1
ATOM 1518 O O . LEU A 1 194 ? 12.082 5.169 -17.658 1.00 93.75 194 LEU A O 1
ATOM 1522 N N . THR A 1 195 ? 11.862 4.286 -15.609 1.00 93.88 195 THR A N 1
ATOM 1523 C CA . THR A 1 195 ? 13.288 4.008 -15.417 1.00 93.88 195 THR A CA 1
ATOM 1524 C C . THR A 1 195 ? 13.506 2.539 -15.067 1.00 93.88 195 THR A C 1
ATOM 1526 O O . THR A 1 195 ? 13.585 1.717 -15.979 1.00 93.88 195 THR A O 1
ATOM 1529 N N . GLY A 1 196 ? 13.576 2.193 -13.781 1.00 92.69 196 GLY A N 1
ATOM 1530 C CA . GLY A 1 196 ? 13.877 0.848 -13.294 1.00 92.69 196 GLY A CA 1
ATOM 1531 C C . GLY A 1 196 ? 12.972 -0.234 -13.883 1.00 92.69 196 GLY A C 1
ATOM 1532 O O . GLY A 1 196 ? 13.480 -1.196 -14.453 1.00 92.69 196 GLY A O 1
ATOM 1533 N N . ASP A 1 197 ? 11.652 -0.056 -13.829 1.00 91.56 197 ASP A N 1
ATOM 1534 C CA . ASP A 1 197 ? 10.693 -1.073 -14.280 1.00 91.56 197 ASP A CA 1
ATOM 1535 C C . ASP A 1 197 ? 10.732 -1.259 -15.804 1.00 91.56 197 ASP A C 1
ATOM 1537 O O . ASP A 1 197 ? 10.566 -2.371 -16.307 1.00 91.56 197 ASP A O 1
ATOM 1541 N N . MET A 1 198 ? 11.005 -0.193 -16.566 1.00 91.19 198 MET A N 1
ATOM 1542 C CA . MET A 1 198 ? 11.175 -0.307 -18.016 1.00 91.19 198 MET A CA 1
ATOM 1543 C C . MET A 1 198 ? 12.503 -0.976 -18.387 1.00 91.19 198 MET A C 1
ATOM 1545 O O . MET A 1 198 ? 12.532 -1.789 -19.312 1.00 91.19 198 MET A O 1
ATOM 1549 N N . LEU A 1 199 ? 13.590 -0.697 -17.655 1.00 91.38 199 LEU A N 1
ATOM 1550 C CA . LEU A 1 199 ? 14.851 -1.429 -17.819 1.00 91.38 199 LEU A CA 1
ATOM 1551 C C . LEU A 1 199 ? 14.684 -2.904 -17.488 1.00 91.38 199 LEU A C 1
ATOM 1553 O O . LEU A 1 199 ? 15.233 -3.736 -18.210 1.00 91.38 199 LEU A O 1
ATOM 1557 N N . GLN A 1 200 ? 13.907 -3.220 -16.445 1.00 92.75 200 GLN A N 1
ATOM 1558 C CA . GLN A 1 200 ? 13.641 -4.592 -16.044 1.00 92.75 200 GLN A CA 1
ATOM 1559 C C . GLN A 1 200 ? 13.171 -5.414 -17.236 1.00 92.75 200 GLN A C 1
ATOM 1561 O O . GLN A 1 200 ? 13.705 -6.495 -17.442 1.00 92.75 200 GLN A O 1
ATOM 1566 N N . ARG A 1 201 ? 12.275 -4.884 -18.084 1.00 91.12 201 ARG A N 1
ATOM 1567 C CA . ARG A 1 201 ? 11.745 -5.605 -19.256 1.00 91.12 201 ARG A CA 1
ATOM 1568 C C . ARG A 1 201 ? 12.833 -6.108 -20.201 1.00 91.12 201 ARG A C 1
ATOM 1570 O O . ARG A 1 201 ? 12.642 -7.145 -20.815 1.00 91.12 201 ARG A O 1
ATOM 1577 N N . ILE A 1 202 ? 13.968 -5.422 -20.296 1.00 91.62 202 ILE A N 1
ATOM 1578 C CA . ILE A 1 202 ? 15.066 -5.763 -21.212 1.00 91.62 202 ILE A CA 1
ATOM 1579 C C . ILE A 1 202 ? 16.076 -6.725 -20.551 1.00 91.62 202 ILE A C 1
ATOM 1581 O O . ILE A 1 202 ? 16.938 -7.274 -21.234 1.00 91.62 202 ILE A O 1
ATOM 1585 N N . LEU A 1 203 ? 15.986 -6.959 -19.238 1.00 91.81 203 LEU A N 1
ATOM 1586 C CA . LEU A 1 203 ? 16.867 -7.875 -18.514 1.00 91.81 203 LEU A CA 1
ATOM 1587 C C . LEU A 1 203 ? 16.364 -9.328 -18.590 1.00 91.81 203 LEU A C 1
ATOM 1589 O O . LEU A 1 203 ? 15.159 -9.563 -18.550 1.00 91.81 203 LEU A O 1
ATOM 1593 N N . PRO A 1 204 ? 17.270 -10.321 -18.665 1.00 90.88 204 PRO A N 1
ATOM 1594 C CA . PRO A 1 204 ? 16.889 -11.732 -18.750 1.00 90.88 204 PRO A CA 1
ATOM 1595 C C . PRO A 1 204 ? 16.441 -12.354 -17.421 1.00 90.88 204 PRO A C 1
ATOM 1597 O O . PRO A 1 204 ? 15.927 -13.469 -17.435 1.00 90.88 204 PRO A O 1
ATOM 1600 N N . PHE A 1 205 ? 16.647 -11.673 -16.292 1.00 91.31 205 PHE A N 1
ATOM 1601 C CA . PHE A 1 205 ? 16.304 -12.155 -14.954 1.00 91.31 205 PHE A CA 1
ATOM 1602 C C . PHE A 1 205 ? 15.618 -11.056 -14.130 1.00 91.31 205 PHE A C 1
ATOM 1604 O O . PHE A 1 205 ? 15.988 -9.881 -14.261 1.00 91.31 205 PHE A O 1
ATOM 1611 N N . PRO A 1 206 ? 14.662 -11.420 -13.257 1.00 90.38 206 PRO A N 1
ATOM 1612 C CA . PRO A 1 206 ? 13.918 -10.459 -12.459 1.00 90.38 206 PRO A CA 1
ATOM 1613 C C . PRO A 1 206 ? 14.795 -9.840 -11.368 1.00 90.38 206 PRO A C 1
ATOM 1615 O O . PRO A 1 206 ? 15.471 -10.537 -10.613 1.00 90.38 206 PRO A O 1
ATOM 1618 N N . ILE A 1 207 ? 14.762 -8.512 -11.256 1.00 91.69 207 ILE A N 1
ATOM 1619 C CA . ILE A 1 207 ? 15.351 -7.769 -10.144 1.00 91.69 207 ILE A CA 1
ATOM 1620 C C . ILE A 1 207 ? 14.202 -7.106 -9.396 1.00 91.69 207 ILE A C 1
ATOM 1622 O O . ILE A 1 207 ? 13.709 -6.050 -9.791 1.00 91.69 207 ILE A O 1
ATOM 1626 N N . SER A 1 208 ? 13.793 -7.693 -8.269 1.00 87.19 208 SER A N 1
ATOM 1627 C CA . SER A 1 208 ? 12.660 -7.182 -7.485 1.00 87.19 208 SER A CA 1
ATOM 1628 C C . SER A 1 208 ? 12.826 -5.711 -7.108 1.00 87.19 208 SER A C 1
ATOM 1630 O O . SER A 1 208 ? 11.841 -5.002 -6.997 1.00 87.19 208 SER A O 1
ATOM 1632 N N . TYR A 1 209 ? 14.059 -5.217 -6.938 1.00 88.75 209 TYR A N 1
ATOM 1633 C CA . TYR A 1 209 ? 14.331 -3.809 -6.628 1.00 88.75 209 TYR A CA 1
ATOM 1634 C C . TYR A 1 209 ? 13.794 -2.821 -7.675 1.00 88.75 209 TYR A C 1
ATOM 1636 O O . TYR A 1 209 ? 13.413 -1.713 -7.314 1.00 88.75 209 TYR A O 1
ATOM 1644 N N . LEU A 1 210 ? 13.744 -3.227 -8.946 1.00 89.50 210 LEU A N 1
ATOM 1645 C CA . LEU A 1 210 ? 13.307 -2.385 -10.059 1.00 89.50 210 LEU A CA 1
ATOM 1646 C C . LEU A 1 210 ? 11.780 -2.320 -10.209 1.00 89.50 210 LEU A C 1
ATOM 1648 O O . LEU A 1 210 ? 11.284 -1.645 -11.105 1.00 89.50 210 LEU A O 1
ATOM 1652 N N . ASP A 1 211 ? 11.031 -3.002 -9.342 1.00 89.50 211 ASP A N 1
ATOM 1653 C CA . ASP A 1 211 ? 9.572 -2.992 -9.362 1.00 89.50 211 ASP A CA 1
ATOM 1654 C C . ASP A 1 211 ? 9.006 -1.638 -8.911 1.00 89.50 211 ASP A C 1
ATOM 1656 O O . ASP A 1 211 ? 9.213 -1.185 -7.778 1.00 89.50 211 ASP A O 1
ATOM 1660 N N . ARG A 1 212 ? 8.207 -1.021 -9.786 1.00 88.44 212 ARG A N 1
ATOM 1661 C CA . ARG A 1 212 ? 7.491 0.233 -9.507 1.00 88.44 212 ARG A CA 1
ATOM 1662 C C . ARG A 1 212 ? 6.574 0.156 -8.286 1.00 88.44 212 ARG A C 1
ATOM 1664 O O . ARG A 1 212 ? 6.381 1.166 -7.609 1.00 88.44 212 ARG A O 1
ATOM 1671 N N . SER A 1 213 ? 6.069 -1.031 -7.949 1.00 89.12 213 SER A N 1
ATOM 1672 C CA . SER A 1 213 ? 5.261 -1.252 -6.746 1.00 89.12 213 SER A CA 1
ATOM 1673 C C . SER A 1 213 ? 6.015 -0.881 -5.475 1.00 89.12 213 SER A C 1
ATOM 1675 O O . SER A 1 213 ? 5.455 -0.278 -4.561 1.00 89.12 213 SER A O 1
ATOM 1677 N N . ARG A 1 214 ? 7.320 -1.168 -5.440 1.00 91.94 214 ARG A N 1
ATOM 1678 C CA . ARG A 1 214 ? 8.179 -0.841 -4.301 1.00 91.94 214 ARG A CA 1
ATOM 1679 C C . ARG A 1 214 ? 8.385 0.655 -4.156 1.00 91.94 214 ARG A C 1
ATOM 1681 O O . ARG A 1 214 ? 8.524 1.126 -3.033 1.00 91.94 214 ARG A O 1
ATOM 1688 N N . ALA A 1 215 ? 8.411 1.395 -5.264 1.00 92.88 215 ALA A N 1
ATOM 1689 C CA . ALA A 1 215 ? 8.542 2.846 -5.230 1.00 92.88 215 ALA A CA 1
ATOM 1690 C C . ALA A 1 215 ? 7.319 3.498 -4.577 1.00 92.88 215 ALA A C 1
ATOM 1692 O O . ALA A 1 215 ? 7.488 4.340 -3.697 1.00 92.88 215 ALA A O 1
ATOM 1693 N N . ILE A 1 216 ? 6.113 3.044 -4.937 1.00 92.19 216 ILE A N 1
ATOM 1694 C CA . ILE A 1 216 ? 4.861 3.493 -4.313 1.00 92.19 216 ILE A CA 1
ATOM 1695 C C . ILE A 1 216 ? 4.850 3.138 -2.826 1.00 92.19 216 ILE A C 1
ATOM 1697 O O . ILE A 1 216 ? 4.677 4.018 -1.986 1.00 92.19 216 ILE A O 1
ATOM 1701 N N . GLU A 1 217 ? 5.096 1.876 -2.476 1.00 94.94 217 GLU A N 1
ATOM 1702 C CA . GLU A 1 217 ? 5.102 1.446 -1.075 1.00 94.94 217 GLU A CA 1
ATOM 1703 C C . GLU A 1 217 ? 6.134 2.219 -0.242 1.00 94.94 217 GLU A C 1
ATOM 1705 O O . GLU A 1 217 ? 5.829 2.670 0.863 1.00 94.94 217 GLU A O 1
ATOM 1710 N N . ARG A 1 218 ? 7.340 2.434 -0.786 1.00 95.06 218 ARG A N 1
ATOM 1711 C CA . ARG A 1 218 ? 8.384 3.214 -0.115 1.00 95.06 218 ARG A CA 1
ATOM 1712 C C . ARG A 1 218 ? 7.993 4.681 0.032 1.00 95.06 218 ARG A C 1
ATOM 1714 O O . ARG A 1 218 ? 8.361 5.284 1.031 1.00 95.06 218 ARG A O 1
ATOM 1721 N N . SER A 1 219 ? 7.245 5.252 -0.909 1.00 95.12 219 SER A N 1
ATOM 1722 C CA . SER A 1 219 ? 6.776 6.636 -0.792 1.00 95.12 219 SER A CA 1
ATOM 1723 C C . SER A 1 219 ? 5.825 6.826 0.399 1.00 95.12 219 SER A C 1
ATOM 1725 O O . SER A 1 219 ? 5.970 7.792 1.147 1.00 95.12 219 SER A O 1
ATOM 1727 N N . TRP A 1 220 ? 4.938 5.857 0.664 1.00 96.50 220 TRP A N 1
ATOM 1728 C CA . TRP A 1 220 ? 4.088 5.856 1.862 1.00 96.50 220 TRP A CA 1
ATOM 1729 C C . TRP A 1 220 ? 4.902 5.670 3.141 1.00 96.50 220 TRP A C 1
ATOM 1731 O O . TRP A 1 220 ? 4.684 6.384 4.117 1.00 96.50 220 TRP A O 1
ATOM 1741 N N . GLU A 1 221 ? 5.874 4.752 3.126 1.00 96.88 221 GLU A N 1
ATOM 1742 C CA . GLU A 1 221 ? 6.797 4.547 4.248 1.00 96.88 221 GLU A CA 1
ATOM 1743 C C . GLU A 1 221 ? 7.561 5.833 4.588 1.00 96.88 221 GLU A C 1
ATOM 1745 O O . GLU A 1 221 ? 7.631 6.205 5.756 1.00 96.88 221 GLU A O 1
ATOM 1750 N N . LEU A 1 222 ? 8.105 6.529 3.587 1.00 95.56 222 LEU A N 1
ATOM 1751 C CA . LEU A 1 222 ? 8.839 7.781 3.774 1.00 95.56 222 LEU A CA 1
ATOM 1752 C C . LEU A 1 222 ? 7.933 8.911 4.273 1.00 95.56 222 LEU A C 1
ATOM 1754 O O . LEU A 1 222 ? 8.356 9.686 5.127 1.00 95.56 222 LEU A O 1
ATOM 1758 N N . SER A 1 223 ? 6.693 8.997 3.782 1.00 95.88 223 SER A N 1
ATOM 1759 C CA . SER A 1 223 ? 5.743 10.007 4.256 1.00 95.88 223 SER A CA 1
ATOM 1760 C C . SER A 1 223 ? 5.352 9.789 5.721 1.00 95.88 223 SER A C 1
ATOM 1762 O O . SER A 1 223 ? 5.414 10.717 6.529 1.00 95.88 223 SER A O 1
ATOM 1764 N N . TRP A 1 224 ? 5.056 8.539 6.103 1.00 96.94 224 TRP A N 1
ATOM 1765 C CA . TRP A 1 224 ? 4.843 8.173 7.505 1.00 96.94 224 TRP A CA 1
ATOM 1766 C C . TRP A 1 224 ? 6.056 8.539 8.366 1.00 96.94 224 TRP A C 1
ATOM 1768 O O . TRP A 1 224 ? 5.920 9.196 9.395 1.00 96.94 224 TRP A O 1
ATOM 1778 N N . GLN A 1 225 ? 7.253 8.156 7.917 1.00 96.19 225 GLN A N 1
ATOM 1779 C CA . GLN A 1 225 ? 8.504 8.429 8.619 1.00 96.19 225 GLN A CA 1
ATOM 1780 C C . GLN A 1 225 ? 8.743 9.925 8.835 1.00 96.19 225 GLN A C 1
ATOM 1782 O O . GLN A 1 225 ? 9.191 10.334 9.907 1.00 96.19 225 GLN A O 1
ATOM 1787 N N . LYS A 1 226 ? 8.448 10.734 7.813 1.00 95.19 226 LYS A N 1
ATOM 1788 C CA . LYS A 1 226 ? 8.604 12.187 7.837 1.00 95.19 226 LYS A CA 1
ATOM 1789 C C . LYS A 1 226 ? 7.683 12.827 8.871 1.00 95.19 226 LYS A C 1
ATOM 1791 O O . LYS A 1 226 ? 8.173 13.627 9.663 1.00 95.19 226 LYS A O 1
ATOM 1796 N N . GLU A 1 227 ? 6.396 12.473 8.875 1.00 95.75 227 GLU A N 1
ATOM 1797 C CA . GLU A 1 227 ? 5.421 13.061 9.804 1.00 95.75 227 GLU A CA 1
ATOM 1798 C C . GLU A 1 227 ? 5.613 12.571 11.242 1.00 95.75 227 GLU A C 1
ATOM 1800 O O . GLU A 1 227 ? 5.534 13.361 12.177 1.00 95.75 227 GLU A O 1
ATOM 1805 N N . MET A 1 228 ? 5.887 11.278 11.428 1.00 94.88 228 MET A N 1
ATOM 1806 C CA . MET A 1 228 ? 5.990 10.669 12.759 1.00 94.88 228 MET A CA 1
ATOM 1807 C C . MET A 1 228 ? 7.403 10.736 13.350 1.00 94.88 228 MET A C 1
ATOM 1809 O O . MET A 1 228 ? 7.624 10.290 14.473 1.00 94.88 228 MET A O 1
ATOM 1813 N N . HIS A 1 229 ? 8.371 11.270 12.599 1.00 93.31 229 HIS A N 1
ATOM 1814 C CA . HIS A 1 229 ? 9.782 11.374 12.987 1.00 93.31 229 HIS A CA 1
ATOM 1815 C C . HIS A 1 229 ? 10.394 10.042 13.463 1.00 93.31 229 HIS A C 1
ATOM 1817 O O . HIS A 1 229 ? 11.245 10.008 14.353 1.00 93.31 229 HIS A O 1
ATOM 1823 N N . THR A 1 230 ? 9.966 8.927 12.868 1.00 90.56 230 THR A N 1
ATOM 1824 C CA . THR A 1 230 ? 10.409 7.583 13.259 1.00 90.56 230 THR A CA 1
ATOM 1825 C C . THR A 1 230 ? 11.720 7.192 12.574 1.00 90.56 230 THR A C 1
ATOM 1827 O O . THR A 1 230 ? 12.014 7.605 11.452 1.00 90.56 230 THR A O 1
ATOM 1830 N N . SER A 1 231 ? 12.506 6.312 13.196 1.00 88.81 231 SER A N 1
ATOM 1831 C CA . SER A 1 231 ? 13.555 5.577 12.474 1.00 88.81 231 SER A CA 1
ATOM 1832 C C . SER A 1 231 ? 12.935 4.597 11.467 1.00 88.81 231 SER A C 1
ATOM 1834 O O . SER A 1 231 ? 11.751 4.271 11.556 1.00 88.81 231 SER A O 1
ATOM 1836 N N . ASP A 1 232 ? 13.736 4.066 10.537 1.00 81.12 232 ASP A N 1
ATOM 1837 C CA . ASP A 1 232 ? 13.275 3.003 9.624 1.00 81.12 232 ASP A CA 1
ATOM 1838 C C . ASP A 1 232 ? 12.778 1.757 10.387 1.00 81.12 232 ASP A C 1
ATOM 1840 O O . ASP A 1 232 ? 11.847 1.092 9.947 1.00 81.12 232 ASP A O 1
ATOM 1844 N N . THR A 1 233 ? 13.355 1.452 11.555 1.00 83.69 233 THR A N 1
ATOM 1845 C CA . THR A 1 233 ? 12.957 0.303 12.390 1.00 83.69 233 THR A CA 1
ATOM 1846 C C . THR A 1 233 ? 11.655 0.526 13.162 1.00 83.69 233 THR A C 1
ATOM 1848 O O . THR A 1 233 ? 10.958 -0.436 13.482 1.00 83.69 233 THR A O 1
ATOM 1851 N N . ALA A 1 234 ? 11.309 1.780 13.457 1.00 88.56 234 ALA A N 1
ATOM 1852 C CA . ALA A 1 234 ? 10.073 2.155 14.145 1.00 88.56 234 ALA A CA 1
ATOM 1853 C C . ALA A 1 234 ? 8.932 2.513 13.172 1.00 88.56 234 ALA A C 1
ATOM 1855 O O . ALA A 1 234 ? 7.831 2.851 13.596 1.00 88.56 234 ALA A O 1
ATOM 1856 N N . ASN A 1 235 ? 9.172 2.443 11.863 1.00 94.31 235 ASN A N 1
ATOM 1857 C CA . ASN A 1 235 ? 8.199 2.834 10.857 1.00 94.31 235 ASN A CA 1
ATOM 1858 C C . ASN A 1 235 ? 7.127 1.746 10.661 1.00 94.31 235 ASN A C 1
ATOM 1860 O O . ASN A 1 235 ? 7.383 0.665 10.126 1.00 94.31 235 ASN A O 1
ATOM 1864 N N . ARG A 1 236 ? 5.888 2.060 11.059 1.00 94.81 236 ARG A N 1
ATOM 1865 C CA . ARG A 1 236 ? 4.736 1.148 10.976 1.00 94.81 236 ARG A CA 1
ATOM 1866 C C . ARG A 1 236 ? 4.436 0.683 9.559 1.00 94.81 236 ARG A C 1
ATOM 1868 O O . ARG A 1 236 ? 4.095 -0.479 9.373 1.00 94.81 236 ARG A O 1
ATOM 1875 N N . PHE A 1 237 ? 4.608 1.551 8.563 1.00 96.25 237 PHE A N 1
ATOM 1876 C CA . PHE A 1 237 ? 4.335 1.211 7.168 1.00 96.25 237 PHE A CA 1
ATOM 1877 C C . PHE A 1 237 ? 5.342 0.207 6.597 1.00 96.25 237 PHE A C 1
ATOM 1879 O O . PHE A 1 237 ? 4.965 -0.604 5.752 1.00 96.25 237 PHE A O 1
ATOM 1886 N N . SER A 1 238 ? 6.596 0.217 7.063 1.00 95.44 238 SER A N 1
ATOM 1887 C CA . SER A 1 238 ? 7.619 -0.748 6.633 1.00 95.44 238 SER A CA 1
ATOM 1888 C C . SER A 1 238 ? 7.685 -2.008 7.496 1.00 95.44 238 SER A C 1
ATOM 1890 O O . SER A 1 238 ? 8.297 -2.993 7.073 1.00 95.44 238 SER A O 1
ATOM 1892 N N . ASN A 1 239 ? 7.072 -1.980 8.680 1.00 95.06 239 ASN A N 1
ATOM 1893 C CA . ASN A 1 239 ? 6.969 -3.115 9.591 1.00 95.06 239 ASN A CA 1
ATOM 1894 C C . ASN A 1 239 ? 5.812 -4.045 9.205 1.00 95.06 239 ASN A C 1
ATOM 1896 O O . ASN A 1 239 ? 5.030 -3.768 8.291 1.00 95.06 239 ASN A O 1
ATOM 1900 N N . SER A 1 240 ? 5.740 -5.192 9.882 1.00 95.38 240 SER A N 1
ATOM 1901 C CA . SER A 1 240 ? 4.711 -6.203 9.642 1.00 95.38 240 SER A CA 1
ATOM 1902 C C . SER A 1 240 ? 3.312 -5.618 9.833 1.00 95.38 240 SER A C 1
ATOM 1904 O O . SER A 1 240 ? 3.064 -4.928 10.818 1.00 95.38 240 SER A O 1
ATOM 1906 N N . PHE A 1 241 ? 2.385 -5.956 8.936 1.00 95.75 241 PHE A N 1
ATOM 1907 C CA . PHE A 1 241 ? 0.967 -5.608 9.053 1.00 95.75 241 PHE A CA 1
ATOM 1908 C C . PHE A 1 241 ? 0.397 -5.982 10.433 1.00 95.75 241 PHE A C 1
ATOM 1910 O O . PHE A 1 241 ? -0.237 -5.158 11.088 1.00 95.75 241 PHE A O 1
ATOM 1917 N N . ASP A 1 242 ? 0.738 -7.174 10.928 1.00 94.19 242 ASP A N 1
ATOM 1918 C CA . ASP A 1 242 ? 0.295 -7.683 12.233 1.00 94.19 242 ASP A CA 1
ATOM 1919 C C . ASP A 1 242 ? 0.764 -6.835 13.429 1.00 94.19 242 ASP A C 1
ATOM 1921 O O . ASP A 1 242 ? 0.181 -6.903 14.512 1.00 94.19 242 ASP A O 1
ATOM 1925 N N . ASP A 1 243 ? 1.820 -6.031 13.260 1.00 93.88 243 ASP A N 1
ATOM 1926 C CA . ASP A 1 243 ? 2.410 -5.252 14.352 1.00 93.88 243 ASP A CA 1
ATOM 1927 C C . ASP A 1 243 ? 1.506 -4.108 14.811 1.00 93.88 243 ASP A C 1
ATOM 1929 O O . ASP A 1 243 ? 1.733 -3.563 15.894 1.00 93.88 243 ASP A O 1
ATOM 1933 N N . LEU A 1 244 ? 0.469 -3.780 14.032 1.00 94.50 244 LEU A N 1
ATOM 1934 C CA . LEU A 1 244 ? -0.606 -2.901 14.477 1.00 94.50 244 LEU A CA 1
ATOM 1935 C C . LEU A 1 244 ? -1.274 -3.460 15.741 1.00 94.50 244 LEU A C 1
ATOM 1937 O O . LEU A 1 244 ? -1.531 -2.703 16.664 1.00 94.50 244 LEU A O 1
ATOM 1941 N N . TRP A 1 245 ? -1.478 -4.777 15.852 1.00 94.50 245 TRP A N 1
ATOM 1942 C CA . TRP A 1 245 ? -2.265 -5.365 16.945 1.00 94.50 245 TRP A CA 1
ATOM 1943 C C . TRP A 1 245 ? -1.450 -5.917 18.124 1.00 94.50 245 TRP A C 1
ATOM 1945 O O . TRP A 1 245 ? -2.050 -6.323 19.118 1.00 94.50 245 TRP A O 1
ATOM 1955 N N . LYS A 1 246 ? -0.108 -5.902 18.078 1.00 88.12 246 LYS A N 1
ATOM 1956 C CA . LYS A 1 246 ? 0.764 -6.529 19.103 1.00 88.12 246 LYS A CA 1
ATOM 1957 C C . LYS A 1 246 ? 0.473 -6.102 20.552 1.00 88.12 246 LYS A C 1
ATOM 1959 O O . LYS A 1 246 ? 0.592 -6.933 21.444 1.00 88.12 246 LYS A O 1
ATOM 1964 N N . ASN A 1 247 ? 0.070 -4.849 20.774 1.00 81.56 247 ASN A N 1
ATOM 1965 C CA . ASN A 1 247 ? -0.231 -4.295 22.103 1.00 81.56 247 ASN A CA 1
ATOM 1966 C C . ASN A 1 247 ? -1.691 -3.817 22.222 1.00 81.56 247 ASN A C 1
ATOM 1968 O O . ASN A 1 247 ? -2.016 -2.965 23.045 1.00 81.56 247 ASN A O 1
ATOM 1972 N N . ASN A 1 248 ? -2.597 -4.344 21.392 1.00 85.56 248 ASN A N 1
ATOM 1973 C CA . ASN A 1 248 ? -3.990 -3.896 21.324 1.00 85.56 248 ASN A CA 1
ATOM 1974 C C . ASN A 1 248 ? -4.874 -4.536 22.411 1.00 85.56 248 ASN A C 1
ATOM 1976 O O . ASN A 1 248 ? -5.938 -5.078 22.119 1.00 85.56 248 ASN A O 1
ATOM 1980 N N . HIS A 1 249 ? -4.439 -4.488 23.672 1.00 73.06 249 HIS A N 1
ATOM 1981 C CA . HIS A 1 249 ? -5.114 -5.157 24.795 1.00 73.06 249 HIS A CA 1
ATOM 1982 C C . HIS A 1 249 ? -6.557 -4.682 25.005 1.00 73.06 249 HIS A C 1
ATOM 1984 O O . HIS A 1 249 ? -7.418 -5.443 25.437 1.00 73.06 249 HIS A O 1
ATOM 1990 N N . GLU A 1 250 ? -6.832 -3.424 24.663 1.00 81.44 250 GLU A N 1
ATOM 1991 C CA . GLU A 1 250 ? -8.168 -2.845 24.723 1.00 81.44 250 GLU A CA 1
ATOM 1992 C C . GLU A 1 250 ? -8.877 -2.830 23.367 1.00 81.44 250 GLU A C 1
ATOM 1994 O O . GLU A 1 250 ? -9.821 -2.064 23.212 1.00 81.44 250 GLU A O 1
ATOM 1999 N N . TYR A 1 251 ? -8.455 -3.613 22.374 1.00 89.88 251 TYR A N 1
ATOM 2000 C CA . TYR A 1 251 ? -9.161 -3.727 21.091 1.00 89.88 251 TYR A CA 1
ATOM 2001 C C . TYR A 1 251 ? -9.564 -2.370 20.465 1.00 89.88 251 TYR A C 1
ATOM 2003 O O . TYR A 1 251 ? -10.644 -2.236 19.894 1.00 89.88 251 TYR A O 1
ATOM 2011 N N . ARG A 1 252 ? -8.715 -1.343 20.624 1.00 91.12 252 ARG A N 1
ATOM 2012 C CA . ARG A 1 252 ? -8.936 0.023 20.115 1.00 91.12 252 ARG A CA 1
ATOM 2013 C C . ARG A 1 252 ? -8.582 0.144 18.640 1.00 91.12 252 ARG A C 1
ATOM 2015 O O . ARG A 1 252 ? -9.035 1.063 17.970 1.00 91.12 252 ARG A O 1
ATOM 2022 N N . ILE A 1 253 ? -7.737 -0.753 18.145 1.00 95.88 253 ILE A N 1
ATOM 2023 C CA . ILE A 1 253 ? -7.388 -0.823 16.731 1.00 95.88 253 ILE A CA 1
ATOM 2024 C C . ILE A 1 253 ? -8.389 -1.764 16.060 1.00 95.88 253 ILE A C 1
ATOM 2026 O O . ILE A 1 253 ? -8.471 -2.930 16.470 1.00 95.88 253 ILE A O 1
ATOM 2030 N N . PRO A 1 254 ? -9.147 -1.287 15.057 1.00 97.00 254 PRO A N 1
ATOM 2031 C CA . PRO A 1 254 ? -10.165 -2.095 14.404 1.00 97.00 254 PRO A CA 1
ATOM 2032 C C . PRO A 1 254 ? -9.535 -3.231 13.606 1.00 97.00 254 PRO A C 1
ATOM 2034 O O . PRO A 1 254 ? -8.400 -3.125 13.139 1.00 97.00 254 PRO A O 1
ATOM 2037 N N . SER A 1 255 ? -10.290 -4.304 13.390 1.00 97.50 255 SER A N 1
ATOM 2038 C CA . SER A 1 255 ? -9.903 -5.315 12.410 1.00 97.50 255 SER A CA 1
ATOM 2039 C C . SER A 1 255 ? -9.953 -4.720 11.004 1.00 97.50 255 SER A C 1
ATOM 2041 O O . SER A 1 255 ? -10.917 -4.047 10.626 1.00 97.50 255 SER A O 1
ATOM 2043 N N . LEU A 1 256 ? -8.913 -4.962 10.215 1.00 98.00 256 LEU A N 1
ATOM 2044 C CA . LEU A 1 256 ? -8.797 -4.431 8.862 1.00 98.00 256 LEU A CA 1
ATOM 2045 C C . LEU A 1 256 ? -9.084 -5.533 7.852 1.00 98.00 256 LEU A C 1
ATOM 2047 O O . LEU A 1 256 ? -8.559 -6.635 7.965 1.00 98.00 256 LEU A O 1
ATOM 2051 N N . PHE A 1 257 ? -9.905 -5.224 6.854 1.00 97.19 257 PHE A N 1
ATOM 2052 C CA . PHE A 1 257 ? -10.198 -6.104 5.728 1.00 97.19 257 PHE A CA 1
ATOM 2053 C C . PHE A 1 257 ? -9.887 -5.334 4.447 1.00 97.19 257 PHE A C 1
ATOM 2055 O O . PHE A 1 257 ? -10.697 -4.537 3.968 1.00 97.19 257 PHE A O 1
ATOM 2062 N N . PHE A 1 258 ? -8.675 -5.513 3.925 1.00 96.81 258 PHE A N 1
ATOM 2063 C CA . PHE A 1 258 ? -8.245 -4.881 2.682 1.00 96.81 258 PHE A CA 1
ATOM 2064 C C . PHE A 1 258 ? -8.597 -5.798 1.517 1.00 96.81 258 PHE A C 1
ATOM 2066 O O . PHE A 1 258 ? -8.011 -6.865 1.349 1.00 96.81 258 PHE A O 1
ATOM 2073 N N . ASN A 1 259 ? -9.588 -5.390 0.735 1.00 94.12 259 ASN A N 1
ATOM 2074 C CA . ASN A 1 259 ? -10.123 -6.160 -0.375 1.00 94.12 259 ASN A CA 1
ATOM 2075 C C . ASN A 1 259 ? -9.315 -5.853 -1.638 1.00 94.12 259 ASN A C 1
ATOM 2077 O O . ASN A 1 259 ? -9.244 -4.707 -2.074 1.00 94.12 259 ASN A O 1
ATOM 2081 N N . GLY A 1 260 ? -8.733 -6.885 -2.234 1.00 88.62 260 GLY A N 1
ATOM 2082 C CA . GLY A 1 260 ? -8.074 -6.864 -3.532 1.00 88.62 260 GLY A CA 1
ATOM 2083 C C . GLY A 1 260 ? -8.729 -7.835 -4.512 1.00 88.62 260 GLY A C 1
ATOM 2084 O O . GLY A 1 260 ? -9.624 -8.612 -4.166 1.00 88.62 260 GLY A O 1
ATOM 2085 N N . THR A 1 261 ? -8.272 -7.789 -5.760 1.00 81.31 261 THR A N 1
ATOM 2086 C CA . THR A 1 261 ? -8.698 -8.722 -6.810 1.00 81.31 261 THR A CA 1
ATOM 2087 C C . THR A 1 261 ? -7.507 -9.554 -7.253 1.00 81.31 261 THR A C 1
ATOM 2089 O O . THR A 1 261 ? -6.450 -9.010 -7.568 1.00 81.31 261 THR A O 1
ATOM 2092 N N . TRP A 1 262 ? -7.683 -10.870 -7.322 1.00 74.06 262 TRP A N 1
ATOM 2093 C CA . TRP A 1 262 ? -6.729 -11.745 -7.988 1.00 74.06 262 TRP A CA 1
ATOM 2094 C C . TRP A 1 262 ? -6.919 -11.623 -9.499 1.00 74.06 262 TRP A C 1
ATOM 2096 O O . TRP A 1 262 ? -7.891 -12.143 -10.047 1.00 74.06 262 TRP A O 1
ATOM 2106 N N . VAL A 1 263 ? -5.993 -10.927 -10.161 1.00 66.62 263 VAL A N 1
ATOM 2107 C CA . VAL A 1 263 ? -6.084 -10.564 -11.586 1.00 66.62 263 VAL A CA 1
ATOM 2108 C C . VAL A 1 263 ? -6.288 -11.785 -12.491 1.00 66.62 263 VAL A C 1
ATOM 2110 O O . VAL A 1 263 ? -7.140 -11.741 -13.372 1.00 66.62 263 VAL A O 1
ATOM 2113 N N . GLU A 1 264 ? -5.576 -12.888 -12.250 1.00 65.38 264 GLU A N 1
ATOM 2114 C CA . GLU A 1 264 ? -5.665 -14.087 -13.096 1.00 65.38 264 GLU A CA 1
ATOM 2115 C C . GLU A 1 264 ? -6.987 -14.852 -12.951 1.00 65.38 264 GLU A C 1
ATOM 2117 O O . GLU A 1 264 ? -7.486 -15.429 -13.916 1.00 65.38 264 GLU A O 1
ATOM 2122 N N . LYS A 1 265 ? -7.551 -14.896 -11.736 1.00 64.81 265 LYS A N 1
ATOM 2123 C CA . LYS A 1 265 ? -8.713 -15.747 -11.415 1.00 64.81 265 L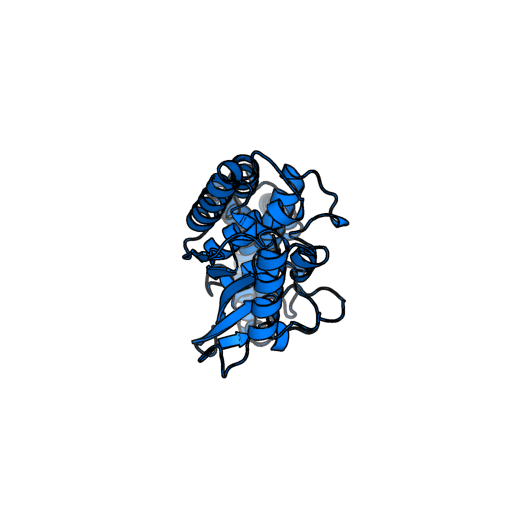YS A CA 1
ATOM 2124 C C . LYS A 1 265 ? -10.018 -14.974 -11.237 1.00 64.81 265 LYS A C 1
ATOM 2126 O O . LYS A 1 265 ? -11.062 -15.602 -11.085 1.00 64.81 265 LYS A O 1
ATOM 2131 N N . GLY A 1 266 ? -9.967 -13.642 -11.201 1.00 71.31 266 GLY A N 1
ATOM 2132 C CA . GLY A 1 266 ? -11.118 -12.773 -10.940 1.00 71.31 266 GLY A CA 1
ATOM 2133 C C . GLY A 1 266 ? -11.728 -12.941 -9.543 1.00 71.31 266 GLY A C 1
ATOM 2134 O O . GLY A 1 266 ? -12.867 -12.542 -9.324 1.00 71.31 266 GLY A O 1
ATOM 2135 N N . ARG A 1 267 ? -11.002 -13.565 -8.604 1.00 80.44 267 ARG A N 1
ATOM 2136 C CA . ARG A 1 267 ? -11.489 -13.867 -7.247 1.00 80.44 267 ARG A CA 1
ATOM 2137 C C . ARG A 1 267 ? -11.123 -12.757 -6.270 1.00 80.44 267 ARG A C 1
ATOM 2139 O O . ARG A 1 267 ? -10.144 -12.038 -6.479 1.00 80.44 267 ARG A O 1
ATOM 2146 N N . ARG A 1 268 ? -11.887 -12.638 -5.182 1.00 86.25 268 ARG A N 1
ATOM 2147 C CA . ARG A 1 268 ? -11.608 -11.668 -4.121 1.00 86.25 268 ARG A CA 1
ATOM 2148 C C . ARG A 1 268 ? -10.482 -12.182 -3.229 1.00 86.25 268 ARG A C 1
ATOM 2150 O O . ARG A 1 268 ? -10.538 -13.301 -2.727 1.00 86.25 268 ARG A O 1
ATOM 2157 N N . LEU A 1 269 ? -9.481 -11.341 -3.015 1.00 89.56 269 LEU A N 1
ATOM 2158 C CA . LEU A 1 269 ? -8.408 -11.573 -2.055 1.00 89.56 269 LEU A CA 1
ATOM 2159 C C . LEU A 1 269 ? -8.600 -10.595 -0.896 1.00 89.56 269 LEU A C 1
ATOM 2161 O O . LEU A 1 269 ? -8.880 -9.423 -1.134 1.00 89.56 269 LEU A O 1
ATOM 2165 N N . ILE A 1 270 ? -8.485 -11.054 0.342 1.00 93.56 270 ILE A N 1
ATOM 2166 C CA . ILE A 1 270 ? -8.631 -10.216 1.528 1.00 93.56 270 ILE A CA 1
ATOM 2167 C C . ILE A 1 270 ? -7.369 -10.343 2.371 1.00 93.56 270 ILE A C 1
ATOM 2169 O O . ILE A 1 270 ? -6.995 -11.429 2.808 1.00 93.56 270 ILE A O 1
ATOM 2173 N N . THR A 1 271 ? -6.742 -9.202 2.630 1.00 94.88 271 THR A N 1
ATOM 2174 C CA . THR A 1 271 ? -5.679 -9.078 3.624 1.00 94.88 271 THR A CA 1
ATOM 2175 C C . THR A 1 271 ? -6.305 -8.625 4.936 1.00 94.88 271 THR A C 1
ATOM 2177 O O . THR A 1 271 ? -6.915 -7.554 4.992 1.00 94.88 271 THR A O 1
ATOM 2180 N N . SER A 1 272 ? -6.189 -9.443 5.982 1.00 95.62 272 SER A N 1
ATOM 2181 C CA . SER A 1 272 ? -6.780 -9.158 7.293 1.00 95.62 272 SER A CA 1
ATOM 2182 C C . SER A 1 272 ? -5.961 -9.721 8.448 1.00 95.62 272 SER A C 1
ATOM 2184 O O . SER A 1 272 ? -5.184 -10.655 8.263 1.00 95.62 272 SER A O 1
ATOM 2186 N N . ASN A 1 273 ? -6.146 -9.143 9.639 1.00 95.44 273 ASN A N 1
ATOM 2187 C CA . ASN A 1 273 ? -5.642 -9.666 10.913 1.00 95.44 273 ASN A CA 1
ATOM 2188 C C . ASN A 1 273 ? -6.483 -10.840 11.438 1.00 95.44 273 ASN A C 1
ATOM 2190 O O . ASN A 1 273 ? -6.096 -11.493 12.400 1.00 95.44 273 ASN A O 1
ATOM 2194 N N . VAL A 1 274 ? -7.627 -11.096 10.807 1.00 94.75 274 VAL A N 1
ATOM 2195 C CA . VAL A 1 274 ? -8.535 -12.203 11.095 1.00 94.7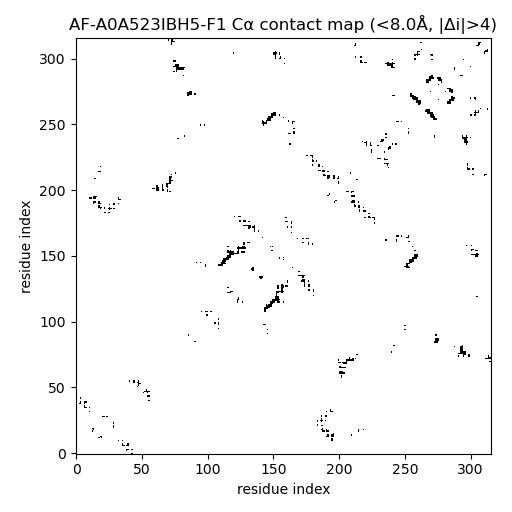5 274 VAL A CA 1
ATOM 2196 C C . VAL A 1 274 ? -8.416 -13.243 9.989 1.00 94.75 274 VAL A C 1
ATOM 2198 O O . VAL A 1 274 ? -8.201 -12.896 8.827 1.00 94.75 274 VAL A O 1
ATOM 2201 N N . ARG A 1 275 ? -8.564 -14.524 10.336 1.00 93.62 275 ARG A N 1
ATOM 2202 C CA . ARG A 1 275 ? -8.568 -15.609 9.354 1.00 93.62 275 ARG A CA 1
ATOM 2203 C C . ARG A 1 275 ? -9.762 -15.472 8.405 1.00 93.62 275 ARG A C 1
ATOM 2205 O O . ARG A 1 275 ? -10.902 -15.394 8.857 1.00 93.62 275 ARG A O 1
ATOM 2212 N N . ILE A 1 276 ? -9.498 -15.504 7.100 1.00 92.44 276 ILE A N 1
ATOM 2213 C CA . ILE A 1 276 ? -10.540 -15.477 6.066 1.00 92.44 276 ILE A CA 1
ATOM 2214 C C . ILE A 1 276 ? -10.907 -16.914 5.692 1.00 92.44 276 ILE A C 1
ATOM 2216 O O . ILE A 1 276 ? -10.179 -17.584 4.958 1.00 92.44 276 ILE A O 1
ATOM 2220 N N . ASP A 1 277 ? -12.021 -17.391 6.243 1.00 87.56 277 ASP A N 1
ATOM 2221 C CA . ASP A 1 277 ? -12.578 -18.714 5.958 1.00 87.56 277 ASP A CA 1
ATOM 2222 C C . ASP A 1 277 ? -13.595 -18.637 4.800 1.00 87.56 277 ASP A C 1
ATOM 2224 O O . ASP A 1 277 ? -14.493 -17.795 4.865 1.00 87.56 277 ASP A O 1
ATOM 2228 N N . PRO A 1 278 ? -13.504 -19.480 3.754 1.00 82.75 278 PRO A N 1
ATOM 2229 C CA . PRO A 1 278 ? -14.475 -19.503 2.658 1.00 82.75 278 PRO A CA 1
ATOM 2230 C C . PRO A 1 278 ? -15.930 -19.769 3.077 1.00 82.75 278 PRO A C 1
ATOM 2232 O O . PRO A 1 278 ? -16.840 -19.375 2.345 1.00 82.75 278 PRO A O 1
ATOM 2235 N N . GLU A 1 279 ? -16.171 -20.427 4.218 1.00 84.69 279 GLU A N 1
ATOM 2236 C CA . GLU A 1 279 ? -17.529 -20.654 4.736 1.00 84.69 279 GLU A CA 1
ATOM 2237 C C . GLU A 1 279 ? -18.167 -19.357 5.261 1.00 84.69 279 GLU A C 1
ATOM 2239 O O . GLU A 1 279 ? -19.364 -19.128 5.075 1.00 84.69 279 GLU A O 1
ATOM 2244 N N . GLU A 1 280 ? -17.366 -18.481 5.875 1.00 85.38 280 GLU A N 1
ATOM 2245 C CA . GLU A 1 280 ? -17.807 -17.191 6.425 1.00 85.38 280 GLU A CA 1
ATOM 2246 C C . GLU A 1 280 ? -17.713 -16.062 5.384 1.00 85.38 280 GLU A C 1
ATOM 2248 O O . GLU A 1 280 ? -18.576 -15.182 5.308 1.00 85.38 280 GLU A O 1
ATOM 2253 N N . PHE A 1 281 ? -16.677 -16.098 4.544 1.00 86.69 281 PHE A N 1
ATOM 2254 C CA . PHE A 1 281 ? -16.382 -15.118 3.507 1.00 86.69 281 PHE A CA 1
ATOM 2255 C C . PHE A 1 281 ? -16.505 -15.757 2.124 1.00 86.69 281 PHE A C 1
ATOM 2257 O O . PHE A 1 281 ? -15.521 -16.190 1.521 1.00 86.69 281 PHE A O 1
ATOM 2264 N N . GLN A 1 282 ? -17.727 -15.746 1.587 1.00 84.06 282 GLN A N 1
ATOM 2265 C CA . GLN A 1 282 ? -18.019 -16.297 0.262 1.00 84.06 282 GLN A CA 1
ATOM 2266 C C . GLN A 1 282 ? -17.069 -15.743 -0.813 1.00 84.06 282 GLN A C 1
ATOM 2268 O O . GLN A 1 282 ? -16.838 -14.529 -0.894 1.00 84.06 282 GLN A O 1
ATOM 2273 N N . ASP A 1 283 ? -16.513 -16.653 -1.615 1.00 82.75 283 ASP A N 1
ATOM 2274 C CA . ASP A 1 283 ? -15.593 -16.383 -2.728 1.00 82.75 283 ASP A CA 1
ATOM 2275 C C . ASP A 1 283 ? -14.402 -15.466 -2.381 1.00 82.75 283 ASP A C 1
ATOM 2277 O O . ASP A 1 283 ? -13.891 -14.735 -3.237 1.00 82.75 283 ASP A O 1
ATOM 2281 N N . ALA A 1 284 ? -13.946 -15.499 -1.123 1.00 86.94 284 ALA A N 1
ATOM 2282 C CA . ALA A 1 284 ? -12.777 -14.767 -0.653 1.00 86.94 284 ALA A CA 1
ATOM 2283 C C . ALA A 1 284 ? -11.618 -15.699 -0.288 1.00 86.94 284 ALA A C 1
ATOM 2285 O O . ALA A 1 284 ? -11.812 -16.800 0.222 1.00 86.94 284 ALA A O 1
ATOM 2286 N N . TYR A 1 285 ? -10.403 -15.212 -0.512 1.00 87.94 285 TYR A N 1
ATOM 2287 C CA . TYR A 1 285 ? -9.161 -15.896 -0.165 1.00 87.94 285 TYR A CA 1
ATOM 2288 C C . TYR A 1 285 ? -8.315 -15.024 0.753 1.00 87.94 285 TYR A C 1
ATOM 2290 O O . TYR A 1 285 ? -8.270 -13.809 0.569 1.00 87.94 285 TYR A O 1
ATOM 2298 N N . ASP A 1 286 ? -7.612 -15.640 1.701 1.00 89.38 286 ASP A N 1
ATOM 2299 C CA . ASP A 1 286 ? -6.629 -14.946 2.537 1.00 89.38 286 ASP A CA 1
ATOM 2300 C C . ASP A 1 286 ? -5.311 -14.775 1.767 1.00 89.38 286 ASP A C 1
ATOM 2302 O O . ASP A 1 286 ? -4.776 -15.752 1.233 1.00 89.38 286 ASP A O 1
ATOM 2306 N N . ILE A 1 287 ? -4.763 -13.556 1.727 1.00 87.44 287 ILE A N 1
ATOM 2307 C CA . ILE A 1 287 ? -3.456 -13.300 1.101 1.00 87.44 287 ILE A CA 1
ATOM 2308 C C . ILE A 1 287 ? -2.335 -14.117 1.747 1.00 87.44 287 ILE A C 1
ATOM 2310 O O . ILE A 1 287 ? -1.404 -14.531 1.059 1.00 87.44 287 ILE A O 1
ATOM 2314 N N . ASP A 1 288 ? -2.440 -14.405 3.047 1.00 86.25 288 ASP A N 1
ATOM 2315 C CA . ASP A 1 288 ? -1.416 -15.146 3.777 1.00 86.25 288 ASP A CA 1
ATOM 2316 C C . ASP A 1 288 ? -1.284 -16.581 3.268 1.00 86.25 288 ASP A C 1
ATOM 2318 O O . ASP A 1 288 ? -0.259 -17.207 3.503 1.00 86.25 288 ASP A O 1
ATOM 2322 N N . GLN A 1 289 ? -2.263 -17.131 2.547 1.00 85.25 289 GLN A N 1
ATOM 2323 C CA . GLN A 1 289 ? -2.116 -18.450 1.919 1.00 85.25 289 GLN A CA 1
ATOM 2324 C C . GLN A 1 289 ? -1.119 -18.439 0.748 1.00 85.25 289 GLN A C 1
ATOM 2326 O O . GLN A 1 289 ? -0.645 -19.500 0.351 1.00 85.25 289 GLN A O 1
ATOM 2331 N N . TYR A 1 290 ? -0.779 -17.256 0.224 1.00 84.12 290 TYR A N 1
ATOM 2332 C CA . TYR A 1 290 ? 0.033 -17.069 -0.982 1.00 84.12 290 TYR A CA 1
ATOM 2333 C C . TYR A 1 290 ? 1.368 -16.363 -0.726 1.00 84.12 290 TYR A C 1
ATOM 2335 O O . TYR A 1 290 ? 2.107 -16.099 -1.665 1.00 84.12 290 TYR A O 1
ATOM 2343 N N . THR A 1 291 ? 1.708 -16.060 0.526 1.00 86.50 291 THR A N 1
ATOM 2344 C CA . THR A 1 291 ? 3.020 -15.504 0.895 1.00 86.50 291 THR A CA 1
ATOM 2345 C C . THR A 1 291 ? 3.843 -16.525 1.669 1.00 86.50 291 THR A C 1
ATOM 2347 O O . THR A 1 291 ? 3.288 -17.457 2.236 1.00 86.50 291 THR A O 1
ATOM 2350 N N . GLU A 1 292 ? 5.166 -16.385 1.746 1.00 85.81 292 GLU A N 1
ATOM 2351 C CA . GLU A 1 292 ? 6.002 -17.292 2.561 1.00 85.81 292 GLU A CA 1
ATOM 2352 C C . GLU A 1 292 ? 6.231 -16.780 3.994 1.00 85.81 292 GLU A C 1
ATOM 2354 O O . GLU A 1 292 ? 6.539 -17.553 4.897 1.00 85.81 292 GLU A O 1
ATOM 2359 N N . GLY A 1 293 ? 5.984 -15.493 4.244 1.00 90.06 293 GLY A N 1
ATOM 2360 C CA . GLY A 1 293 ? 6.193 -14.840 5.539 1.00 90.06 293 GLY A CA 1
ATOM 2361 C C . GLY A 1 293 ? 5.240 -13.668 5.757 1.00 90.06 293 GLY A C 1
ATOM 2362 O O . GLY A 1 293 ? 4.298 -13.462 4.984 1.00 90.06 293 GLY A O 1
ATOM 2363 N N . LYS A 1 294 ? 5.491 -12.880 6.807 1.00 93.06 294 LYS A N 1
ATOM 2364 C CA . LYS A 1 294 ? 4.688 -11.681 7.093 1.00 93.06 294 LYS A CA 1
ATOM 2365 C C . LYS A 1 294 ? 4.867 -10.629 6.006 1.00 93.06 294 LYS A C 1
ATOM 2367 O O . LYS A 1 294 ? 5.973 -10.410 5.517 1.00 93.06 294 LYS A O 1
ATOM 2372 N N . ILE A 1 295 ? 3.795 -9.930 5.661 1.00 93.62 295 ILE A N 1
ATOM 2373 C CA . ILE A 1 295 ? 3.850 -8.798 4.732 1.00 93.62 295 ILE A CA 1
ATOM 2374 C C . ILE A 1 295 ? 3.943 -7.478 5.488 1.00 93.62 295 ILE A C 1
ATOM 2376 O O . ILE A 1 295 ? 3.452 -7.343 6.611 1.00 93.62 295 ILE A O 1
ATOM 2380 N N . ARG A 1 296 ? 4.570 -6.486 4.856 1.00 95.75 296 ARG A N 1
ATOM 2381 C CA . ARG A 1 296 ? 4.602 -5.120 5.389 1.00 95.75 296 ARG A CA 1
ATOM 2382 C C . ARG A 1 296 ? 3.212 -4.494 5.337 1.00 95.75 296 ARG A C 1
ATOM 2384 O O . ARG A 1 296 ? 2.434 -4.824 4.442 1.00 95.75 296 ARG A O 1
ATOM 2391 N N . LEU A 1 297 ? 2.919 -3.540 6.219 1.00 96.94 297 LEU A N 1
ATOM 2392 C CA . LEU A 1 297 ? 1.672 -2.771 6.146 1.00 96.94 297 LEU A CA 1
ATOM 2393 C C . LEU A 1 297 ? 1.528 -2.042 4.797 1.00 96.94 297 LEU A C 1
ATOM 2395 O O . LEU A 1 297 ? 0.454 -2.077 4.198 1.00 96.94 297 LEU A O 1
ATOM 2399 N N . SER A 1 298 ? 2.605 -1.448 4.271 1.00 96.50 298 SER A N 1
ATOM 2400 C CA . SER A 1 298 ? 2.614 -0.819 2.942 1.00 96.50 298 SER A CA 1
ATOM 2401 C C . SER A 1 298 ? 2.244 -1.812 1.834 1.00 96.50 298 SER A C 1
ATOM 2403 O O . SER A 1 298 ? 1.404 -1.515 0.987 1.00 96.50 298 SER A O 1
ATOM 2405 N N . THR A 1 299 ? 2.791 -3.026 1.883 1.00 94.56 299 THR A N 1
ATOM 2406 C CA . THR A 1 299 ? 2.479 -4.116 0.947 1.00 94.56 299 THR A CA 1
ATOM 2407 C C . THR A 1 299 ? 1.041 -4.621 1.105 1.00 94.56 299 THR A C 1
ATOM 2409 O O . THR A 1 299 ? 0.365 -4.853 0.103 1.00 94.56 299 THR A O 1
ATOM 2412 N N . ALA A 1 300 ? 0.537 -4.740 2.338 1.00 94.94 300 ALA A N 1
ATOM 2413 C CA . ALA A 1 300 ? -0.851 -5.100 2.624 1.00 94.94 300 ALA A CA 1
ATOM 2414 C C . ALA A 1 300 ? -1.826 -4.085 2.014 1.00 94.94 300 ALA A C 1
ATOM 2416 O O . ALA A 1 300 ? -2.748 -4.472 1.296 1.00 94.94 300 ALA A O 1
ATOM 2417 N N . VAL A 1 301 ? -1.580 -2.787 2.210 1.00 95.44 301 VAL A N 1
ATOM 2418 C CA . VAL A 1 301 ? -2.345 -1.718 1.551 1.00 95.44 301 VAL A CA 1
ATOM 2419 C C . VAL A 1 301 ? -2.243 -1.852 0.038 1.00 95.44 301 VAL A C 1
ATOM 2421 O O . VAL A 1 301 ? -3.261 -1.868 -0.654 1.00 95.44 301 VAL A O 1
ATOM 2424 N N . HIS A 1 302 ? -1.027 -1.998 -0.489 1.00 92.12 302 HIS A N 1
ATOM 2425 C CA . HIS A 1 302 ? -0.818 -2.027 -1.927 1.00 92.12 302 HIS A CA 1
ATOM 2426 C C . HIS A 1 302 ? -1.514 -3.216 -2.595 1.00 92.12 302 HIS A C 1
ATOM 2428 O O . HIS A 1 302 ? -2.060 -3.053 -3.680 1.00 92.12 302 HIS A O 1
ATOM 2434 N N . SER A 1 303 ? -1.590 -4.376 -1.934 1.00 88.69 303 SER A N 1
ATOM 2435 C CA . SER A 1 303 ? -2.296 -5.562 -2.442 1.00 88.69 303 SER A CA 1
ATOM 2436 C C . SER A 1 303 ? -3.781 -5.311 -2.759 1.00 88.69 303 SER A C 1
ATOM 2438 O O . SER A 1 303 ? -4.322 -5.905 -3.688 1.00 88.69 303 SER A O 1
ATOM 2440 N N . SER A 1 304 ? -4.418 -4.361 -2.066 1.00 86.94 304 SER A N 1
ATOM 2441 C CA . SER A 1 304 ? -5.796 -3.915 -2.334 1.00 86.94 304 SER A CA 1
ATOM 2442 C C . SER A 1 304 ? -5.907 -2.844 -3.428 1.00 86.94 304 SER A C 1
ATOM 2444 O O . SER A 1 304 ? -7.002 -2.504 -3.874 1.00 86.94 304 SER A O 1
ATOM 2446 N N . ALA A 1 305 ? -4.771 -2.282 -3.845 1.00 75.06 305 ALA A N 1
ATOM 2447 C CA . ALA A 1 305 ? -4.643 -1.183 -4.796 1.00 75.06 305 ALA A CA 1
ATOM 2448 C C . ALA A 1 305 ? -3.876 -1.585 -6.070 1.00 75.06 305 ALA A C 1
ATOM 2450 O O . ALA A 1 305 ? -3.463 -0.702 -6.824 1.00 75.06 305 ALA A O 1
ATOM 2451 N N . ARG A 1 306 ? -3.663 -2.888 -6.309 1.00 69.88 306 ARG A N 1
ATOM 2452 C CA . ARG A 1 306 ? -3.008 -3.411 -7.516 1.00 69.88 306 ARG A CA 1
ATOM 2453 C C . ARG A 1 306 ? -3.951 -3.311 -8.720 1.00 69.88 306 ARG A C 1
ATOM 2455 O O . ARG A 1 306 ? -4.921 -4.054 -8.833 1.00 69.88 306 ARG A O 1
ATOM 2462 N N . PHE A 1 307 ? -3.675 -2.358 -9.605 1.00 52.78 307 PHE A N 1
ATOM 2463 C CA . PHE A 1 307 ? -4.300 -2.190 -10.913 1.00 52.78 307 PHE A CA 1
ATOM 2464 C C . PHE A 1 307 ? -3.303 -2.628 -11.980 1.00 52.78 307 PHE A C 1
ATOM 2466 O O . PHE A 1 307 ? -2.273 -1.982 -12.122 1.00 52.78 307 PHE A O 1
ATOM 2473 N N . THR A 1 308 ? -3.619 -3.629 -12.800 1.00 38.12 308 THR A N 1
ATOM 2474 C CA . THR A 1 308 ? -2.713 -4.247 -13.794 1.00 38.12 308 THR A CA 1
ATOM 2475 C C . THR A 1 308 ? -1.841 -3.261 -14.597 1.00 38.12 308 THR A C 1
ATOM 2477 O O . THR A 1 308 ? -0.691 -3.564 -14.908 1.00 38.12 308 THR A O 1
ATOM 2480 N N . TYR A 1 309 ? -2.344 -2.054 -14.877 1.00 33.41 309 TYR A N 1
ATOM 2481 C CA . TYR A 1 309 ? -1.638 -1.010 -15.629 1.00 33.41 309 TYR A CA 1
ATOM 2482 C C . TYR A 1 309 ? -0.841 0.007 -14.788 1.00 33.41 309 TYR A C 1
ATOM 2484 O O . TYR A 1 309 ? 0.055 0.650 -15.323 1.00 33.41 309 TYR A O 1
ATOM 2492 N N . ILE A 1 310 ? -1.123 0.157 -13.489 1.00 34.50 310 ILE A N 1
ATOM 2493 C CA . ILE A 1 310 ? -0.497 1.158 -12.595 1.00 34.50 310 ILE A CA 1
ATOM 2494 C C . ILE A 1 310 ? 0.353 0.462 -11.516 1.00 34.50 310 ILE A C 1
ATOM 2496 O O . ILE A 1 310 ? 1.476 0.870 -11.235 1.00 34.50 310 ILE A O 1
ATOM 2500 N N . SER A 1 311 ? -0.118 -0.675 -11.022 1.00 35.09 311 SER A N 1
ATOM 2501 C CA . SER A 1 311 ? 0.457 -1.523 -9.980 1.00 35.09 311 SER A CA 1
ATOM 2502 C C . SER A 1 311 ? 0.119 -2.975 -10.318 1.00 35.09 311 SER A C 1
ATOM 2504 O O . SER A 1 311 ? -1.004 -3.438 -10.149 1.00 35.09 311 SER A O 1
ATOM 2506 N N . THR A 1 312 ? 1.071 -3.673 -10.919 1.00 37.78 312 THR A N 1
ATOM 2507 C CA . THR A 1 312 ? 0.898 -5.033 -11.448 1.00 37.78 312 THR A CA 1
ATOM 2508 C C . THR A 1 312 ? 0.315 -6.003 -10.420 1.00 37.78 312 THR A C 1
ATOM 2510 O O . THR A 1 312 ? 0.580 -5.911 -9.216 1.00 37.78 312 THR A O 1
ATOM 2513 N N . GLY A 1 313 ? -0.489 -6.954 -10.911 1.00 41.50 313 GLY A N 1
ATOM 2514 C CA . GLY A 1 313 ? -0.849 -8.141 -10.138 1.00 41.50 313 GLY A CA 1
ATOM 2515 C C . GLY A 1 313 ? 0.431 -8.831 -9.674 1.00 41.50 313 GLY A C 1
ATOM 2516 O O . GLY A 1 313 ? 1.422 -8.822 -10.395 1.00 41.50 313 GLY A O 1
ATOM 2517 N N . GLY A 1 314 ? 0.458 -9.288 -8.424 1.00 37.09 314 GLY A N 1
ATOM 2518 C CA . GLY A 1 314 ? 1.561 -10.134 -7.982 1.00 37.09 314 GLY A CA 1
ATOM 2519 C C . GLY A 1 314 ? 1.291 -11.528 -8.505 1.00 37.09 314 GLY A C 1
ATOM 2520 O O . GLY A 1 314 ? 0.259 -12.088 -8.134 1.00 37.09 314 GLY A O 1
ATOM 2521 N N . ASP A 1 315 ? 2.182 -12.042 -9.341 1.00 40.12 315 ASP A N 1
ATOM 2522 C CA . ASP A 1 315 ? 2.206 -13.460 -9.654 1.00 40.12 315 ASP A CA 1
ATOM 2523 C C . ASP A 1 315 ? 3.202 -14.126 -8.682 1.00 40.12 315 ASP A C 1
ATOM 2525 O O . ASP A 1 315 ? 4.165 -13.499 -8.220 1.00 40.12 315 ASP A O 1
ATOM 2529 N N . ASN A 1 316 ? 2.880 -15.351 -8.260 1.00 38.47 316 ASN A N 1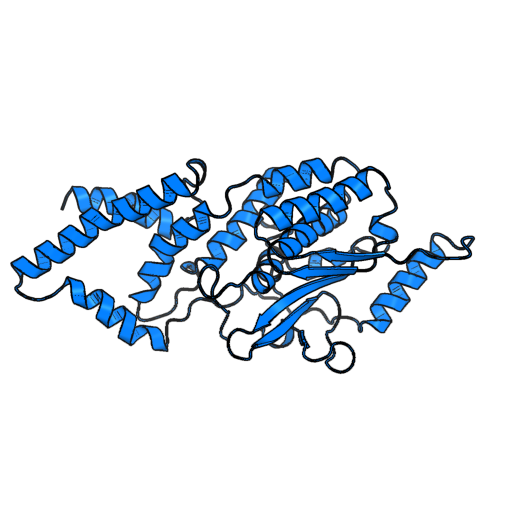
ATOM 2530 C CA . ASN A 1 316 ? 3.709 -16.146 -7.347 1.00 38.47 316 ASN A CA 1
ATOM 2531 C C . ASN A 1 316 ? 4.922 -16.735 -8.067 1.00 38.47 316 ASN A C 1
ATOM 2533 O O . ASN A 1 316 ? 4.720 -17.298 -9.168 1.00 38.47 316 ASN A O 1
#

Solvent-accessible surface area (backbone atoms only — not comparable to full-atom values): 16376 Å² total; per-residue (Å²): 107,70,65,31,57,63,31,47,53,63,46,52,48,27,44,77,34,21,68,59,75,31,90,66,34,42,70,50,42,48,53,51,48,56,55,41,45,51,44,49,52,52,49,36,48,48,51,16,66,74,70,75,42,74,52,65,54,48,54,55,50,35,26,63,67,20,60,82,65,34,74,29,50,59,78,61,61,41,102,44,81,65,79,89,51,48,48,57,68,56,52,47,53,51,46,50,50,52,52,42,71,77,42,72,84,54,94,68,82,73,81,39,73,44,80,36,57,59,56,47,71,64,24,14,48,50,42,14,33,52,55,19,43,48,33,60,74,35,82,61,44,39,56,34,26,55,36,39,39,18,19,21,17,7,21,46,8,50,49,50,40,42,48,45,53,58,67,66,61,83,66,57,46,29,57,54,43,47,60,41,62,67,60,66,57,58,13,12,29,49,34,12,40,70,32,22,34,53,53,44,41,51,34,77,57,52,53,56,85,30,25,27,60,56,30,36,35,47,46,54,31,50,32,45,26,65,73,68,70,42,53,82,90,68,23,63,40,69,32,48,48,68,63,59,56,76,81,41,86,72,42,44,56,46,46,47,37,26,39,21,66,37,75,91,77,75,38,40,30,34,42,50,69,48,46,61,46,53,90,83,36,72,73,40,39,38,49,74,81,77,50,95,32,33,42,15,30,30,44,49,29,43,55,20,47,47,38,73,90,86,24,57,55,62,64,133

Radius of gyration: 22.3 Å; Cα contacts (8 Å, |Δi|>4): 546; chains: 1; bounding box: 55×39×74 Å

Foldseek 3Di:
DVLLVVLVVVLVVCLVALPPPCVVPQVVLLVSLVVSVVVVLVVQVVVCVVVVHNSVCLLVVLLVVQVVALDLQAFDFDPAAADDFAAPVVLVVLLVVLQCVVCVPDPDQAADEAEQEADALVSLLVLQLVLQVCCQVPVCVLSNYAEYEYFASNLNNLLLNLVCVLVVDRHDSNVLSCQLSVGRLNSSLSSLVSHLVSVSSNDNYYDNSSASLVSSLVSSQVSQCVSVVDDSVRGQQQDFPLSSCPPCSSSSRHWYWYWAAQPVPRFIETETSHDDDCVVVPRYDYCVVVDPHTGGSSSNSVRRNADCVRRNRHDD

Secondary structure (DSSP, 8-state):
-HHHHHHHHHHHHHHH-TTTTGGG-HHHHHHHHHHHHHHHHHHHHHHHHHHTS-TTHHHHHHHHHHTTT-------EESSPPP-PPPHHHHHHHHHHHHHHH-TT-SS---EEEEE---HHHHHHHHHHHHHHHHHH-TTHHHHEEEEEEETHHHHHHHHHHHHHHTT--S-HHHHHHHHH-S-SHHHHHHHIIIIIHHHHHSSS--GGG-HHHHHHHHHHHHHHHHHT--GGG-TTTSBGGGGSTT-TT--SPEEEEEEEETTTTEEEEEESS---TTTSTTEEEGGGG-SSEEBHHHHHHHTS--TTTSPPPP-

pLDDT: mean 89.79, std 10.88, range [33.41, 98.56]